Protein 6CF1 (pdb70)

Foldseek 3Di:
DLADDQVLCVVVVVCVVVVHDLQNLCVQLVHHSVVSVCSNVVNDACDLSNLCSVCVPPNDHSVVNNVSRVSNVVSVCPPVDDCPPPDDPDDD/DDQVLCVVVVVCVVVVHDLCRLCVQLPHHSVVSVCSNVVNDACDLSNLCSVCVVPNDHSVVSVVSRVVVVVVVPVVPDDCPPPDDPPDDDDDDD

Nearest PDB structures (foldseek):
  6cf1-assembly1_B  TM=1.011E+00  e=3.645E-14  Proteus vulgaris
  6cf1-assembly1_A  TM=9.577E-01  e=2.011E-12  Proteus vulgaris
  6chv-assembly1_C  TM=9.679E-01  e=7.801E-12  Proteus vulgaris
  2ict-assembly1_A  TM=8.839E-01  e=1.532E-07  Escherichia coli CFT073
  2icp-assembly1_A  TM=9.294E-01  e=9.336E-07  Escherichia coli CFT073

Organism: Proteus vulgaris (NCBI:txid585)

B-factor: mean 29.26, std 11.02, range [2.13, 73.77]

Radius of gyration: 19.02 Å; Cα contacts (8 Å, |Δi|>4): 248; chains: 2; bounding box: 33×60×42 Å

InterPro domains:
  IPR001387 Cro/C1-type, helix-turn-helix domain [PF01381] (17-66)
  IPR001387 Cro/C1-type, helix-turn-helix domain [PS50943] (27-67)
  IPR001387 Cro/C1-type, helix-turn-helix domain [SM00530] (12-67)
  IPR001387 Cro/C1-type, helix-turn-helix domain [cd00093] (10-67)
  IPR010982 Lambda repressor-like, DNA-binding domain superfamily [G3DSA:1.10.260.40] (6-82)
  IPR010982 Lambda repressor-like, DNA-binding domain superfamily [SSF47413] (8-86)
  IPR013430 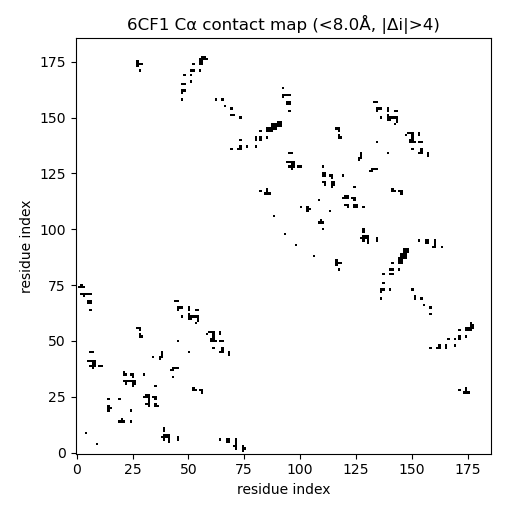Toxin-antitoxin system, antidote protein, HigA [PTHR36924] (3-84)
  IPR013430 Toxin-antitoxin system, antidote protein, HigA [TIGR02607] (5-81)

GO terms:
  GO:0097351 toxin sequestering activity (F, IDA)
  GO:0000976 transcription cis-regulatory region binding (F, IDA)
  GO:0046982 protein heterodimerization activity (F, IDA)
  GO:0003700 DNA-binding transcription factor activity (F, IC)
  GO:0006355 regulation of DNA-templated transcription (P, IC)
  GO:0005515 protein binding (F, IPI)

CATH classification: 1.10.260.40

Solvent-accessible surface area: 10785 Å² total; per-residue (Å²): 202,115,141,57,42,13,0,0,84,62,0,34,134,52,5,141,120,67,61,10,64,26,148,128,0,0,103,29,0,52,30,77,41,67,43,2,69,137,2,41,61,27,158,40,46,2,59,33,42,15,0,10,57,0,10,22,0,32,14,82,71,20,40,60,16,11,112,38,10,19,51,43,39,14,79,92,42,113,126,134,23,106,51,103,64,21,91,83,59,32,157,118,120,32,10,0,0,82,56,0,21,122,57,4,132,126,68,73,25,65,22,173,168,0,0,133,20,1,52,33,80,50,65,30,1,68,109,1,39,64,30,164,35,45,3,55,32,40,14,0,35,47,0,9,26,0,18,0,65,73,33,77,86,13,10,108,34,11,17,45,56,38,2,131,87,44,80,124,136,32,110,49,92,70,23,92,66,41,87,115,107,138,136,166,159,225

Structure (mmCIF, N/CA/C/O backbone):
data_6CF1
#
_entry.id   6CF1
#
_cell.length_a   104.610
_cell.length_b   40.700
_cell.length_c   45.320
_cell.angle_alpha   90.00
_cell.angle_beta   105.50
_cell.angle_gamma   90.00
#
_symmetry.space_group_name_H-M   'C 1 2 1'
#
loop_
_entity.id
_entity.type
_entity.pdbx_description
1 polymer 'Antitoxin HigA'
2 non-polymer 'POTASSIUM ION'
3 water water
#
loop_
_atom_site.group_PDB
_atom_site.id
_atom_site.type_symbol
_atom_site.label_atom_id
_atom_site.label_alt_id
_atom_site.label_comp_id
_atom_site.label_asym_id
_atom_site.label_entity_id
_atom_site.label_seq_id
_atom_site.pdbx_PDB_ins_code
_atom_site.Cartn_x
_atom_site.Cartn_y
_atom_site.Cartn_z
_atom_site.occupancy
_atom_site.B_iso_or_equiv
_atom_site.auth_seq_id
_atom_site.auth_comp_id
_atom_site.auth_asym_id
_atom_site.auth_atom_id
_atom_site.pdbx_PDB_model_num
ATOM 1 N N . GLN A 1 37 ? -34.832 -1.177 -0.156 1.00 62.80 3 GLN A N 1
ATOM 2 C CA . GLN A 1 37 ? -33.559 -1.073 0.645 1.00 54.95 3 GLN A CA 1
ATOM 3 C C . GLN A 1 37 ? -32.421 -0.247 -0.009 1.00 44.48 3 GLN A C 1
ATOM 4 O O . GLN A 1 37 ? -31.744 -0.706 -0.949 1.00 40.89 3 GLN A O 1
ATOM 10 N N . PHE A 1 38 ? -32.217 0.968 0.488 1.00 39.78 4 PHE A N 1
ATOM 11 C CA . PHE A 1 38 ? -31.183 1.860 -0.043 1.00 32.82 4 PHE A CA 1
ATOM 12 C C . PHE A 1 38 ? -29.828 1.431 0.465 1.00 35.83 4 PHE A C 1
ATOM 13 O O . PHE A 1 38 ? -28.888 1.247 -0.320 1.00 30.57 4 PHE A O 1
ATOM 21 N N . LYS A 1 39 ? -29.722 1.252 1.784 1.00 31.16 5 LYS A N 1
ATOM 22 C CA . LYS A 1 39 ? -28.448 0.865 2.388 1.00 30.23 5 LYS A CA 1
ATOM 23 C C . LYS A 1 39 ? -28.271 -0.640 2.138 1.00 27.93 5 LYS A C 1
ATOM 24 O O . LYS A 1 39 ? -29.216 -1.415 2.296 1.00 33.91 5 LYS A O 1
ATOM 30 N N . VAL A 1 40 ? -27.099 -1.006 1.666 1.00 25.76 6 VAL A N 1
ATOM 31 C CA . VAL A 1 40 ? -26.720 -2.397 1.418 1.00 24.62 6 VAL A CA 1
ATOM 32 C C . VAL A 1 40 ? -25.477 -2.693 2.251 1.00 25.02 6 VAL A C 1
ATOM 33 O O . VAL A 1 40 ? -24.843 -1.791 2.732 1.00 25.85 6 VAL A O 1
ATOM 37 N N . SER A 1 41 ? -25.195 -3.966 2.432 1.00 23.68 7 SER A N 1
ATOM 38 C CA . SER A 1 41 ? -24.193 -4.425 3.385 1.00 27.50 7 SER A CA 1
ATOM 39 C C . SER A 1 41 ? -22.793 -4.329 2.786 1.00 20.44 7 SER A C 1
ATOM 40 O O . SER A 1 41 ? -22.622 -4.498 1.590 1.00 23.90 7 SER A O 1
ATOM 43 N N . HIS A 1 42 ? -21.797 -4.055 3.629 1.00 20.15 8 HIS A N 1
ATOM 44 C CA . HIS A 1 42 ? -20.391 -4.244 3.280 1.00 19.21 8 HIS A CA 1
ATOM 45 C C . HIS A 1 42 ? -20.201 -5.761 3.067 1.00 22.20 8 HIS A C 1
ATOM 46 O O . HIS A 1 42 ? -20.753 -6.584 3.840 1.00 19.73 8 HIS A O 1
ATOM 53 N N . PRO A 1 43 ? -19.444 -6.155 2.039 1.00 18.12 9 PRO A N 1
ATOM 54 C CA . PRO A 1 43 ? -19.275 -7.593 1.808 1.00 21.14 9 PRO A CA 1
ATOM 55 C C . PRO A 1 43 ? -18.624 -8.352 2.987 1.00 17.97 9 PRO A C 1
ATOM 56 O O . PRO A 1 43 ? -18.829 -9.544 3.134 1.00 28.62 9 PRO A O 1
ATOM 60 N N . GLY A 1 44 ? -17.798 -7.663 3.768 1.00 20.28 10 GLY A N 1
ATOM 61 C CA . GLY A 1 44 ? -17.246 -8.189 5.018 1.00 19.50 10 GLY A CA 1
ATOM 62 C C . GLY A 1 44 ? -18.234 -8.806 5.956 1.00 22.14 10 GLY A C 1
ATOM 63 O O . GLY A 1 44 ? -17.959 -9.856 6.544 1.00 21.42 10 GLY A O 1
ATOM 64 N N . GLU A 1 45 ? -19.408 -8.215 6.098 1.00 23.08 11 GLU A N 1
ATOM 65 C CA . GLU A 1 45 ? -20.381 -8.802 7.019 1.00 25.02 11 GLU A CA 1
ATOM 66 C C . GLU A 1 45 ? -21.041 -10.059 6.474 1.00 22.35 11 GLU A C 1
ATOM 67 O O . GLU A 1 45 ? -21.366 -10.955 7.260 1.00 25.03 11 GLU A O 1
ATOM 73 N N . MET A 1 46 ? -21.137 -10.187 5.137 1.00 20.79 12 MET A N 1
ATOM 74 C CA . MET A 1 46 ? -21.612 -11.433 4.528 1.00 23.74 12 MET A CA 1
ATOM 75 C C . MET A 1 46 ? -20.567 -12.544 4.715 1.00 21.53 12 MET A C 1
ATOM 76 O O . MET A 1 46 ? -20.907 -13.697 5.027 1.00 23.29 12 MET A O 1
ATOM 81 N N . ILE A 1 47 ? -19.304 -12.180 4.548 1.00 19.11 13 ILE A N 1
ATOM 82 C CA . ILE A 1 47 ? -18.209 -13.125 4.742 1.00 22.77 13 ILE A CA 1
ATOM 83 C C . ILE A 1 47 ? -18.195 -13.621 6.192 1.00 19.28 13 ILE A C 1
ATOM 84 O O . ILE A 1 47 ? -18.123 -14.846 6.436 1.00 19.88 13 ILE A O 1
ATOM 89 N N . ALA A 1 48 ? -18.305 -12.679 7.121 1.00 20.14 14 ALA A N 1
ATOM 90 C CA . ALA A 1 48 ? -18.322 -12.988 8.561 1.00 20.76 14 ALA A CA 1
ATOM 91 C C . ALA A 1 48 ? -19.356 -14.022 8.899 1.00 24.73 14 ALA A C 1
ATOM 92 O O . ALA A 1 48 ? -19.072 -14.932 9.660 1.00 22.52 14 ALA A O 1
ATOM 94 N N . ARG A 1 49 ? -20.556 -13.903 8.321 1.00 20.41 15 ARG A N 1
ATOM 95 C CA . ARG A 1 49 ? -21.636 -14.872 8.590 1.00 22.80 15 ARG A CA 1
ATOM 96 C C . ARG A 1 49 ? -21.311 -16.244 8.038 1.00 22.09 15 ARG A C 1
ATOM 97 O O . ARG A 1 49 ? -21.573 -17.248 8.721 1.00 22.92 15 ARG A O 1
ATOM 105 N N . ASP A 1 50 ? -20.752 -16.302 6.838 1.00 21.88 16 ASP A N 1
ATOM 106 C CA . ASP A 1 50 ? -20.328 -17.571 6.229 1.00 22.77 16 ASP A CA 1
ATOM 107 C C . ASP A 1 50 ? -19.246 -18.246 7.078 1.00 24.61 16 ASP A C 1
ATOM 108 O O . ASP A 1 50 ? -19.325 -19.446 7.329 1.00 23.74 16 ASP A O 1
ATOM 113 N N . LEU A 1 51 ? -18.262 -17.473 7.523 1.00 22.63 17 LEU A N 1
ATOM 114 C CA . LEU A 1 51 ? -17.222 -18.003 8.405 1.00 25.01 17 LEU A CA 1
ATOM 115 C C . LEU A 1 51 ? -17.800 -18.554 9.706 1.00 24.98 17 LEU A C 1
ATOM 116 O O . LEU A 1 51 ? -17.428 -19.680 10.104 1.00 23.08 17 LEU A O 1
ATOM 121 N N . GLU A 1 52 ? -18.732 -17.810 10.330 1.00 21.56 18 GLU A N 1
ATOM 122 C CA . GLU A 1 52 ? -19.440 -18.276 11.511 1.00 26.23 18 GLU A CA 1
ATOM 123 C C . GLU A 1 52 ? -20.159 -19.619 11.284 1.00 27.35 18 GLU A C 1
ATOM 124 O O . GLU A 1 52 ? -20.054 -20.546 12.103 1.00 24.79 18 GLU A O 1
ATOM 130 N N . ASP A 1 53 ? -20.847 -19.736 10.153 1.00 24.24 19 ASP A N 1
ATOM 131 C CA . ASP A 1 53 ? -21.575 -20.955 9.823 1.00 27.61 19 ASP A CA 1
ATOM 132 C C . ASP A 1 53 ? -20.682 -22.146 9.592 1.00 31.21 19 ASP A C 1
ATOM 133 O O . ASP A 1 53 ? -21.123 -23.274 9.803 1.00 29.94 19 ASP A O 1
ATOM 138 N N . MET A 1 54 ? -19.454 -21.897 9.140 1.00 25.89 20 MET A N 1
ATOM 139 C CA . MET A 1 54 ? -18.506 -22.976 8.852 1.00 30.63 20 MET A CA 1
ATOM 140 C C . MET A 1 54 ? -17.584 -23.297 10.017 1.00 32.15 20 MET A C 1
ATOM 141 O O . MET A 1 54 ? -16.810 -24.251 9.907 1.00 36.58 20 MET A O 1
ATOM 146 N N . GLY A 1 55 ? -17.634 -22.510 11.089 1.00 30.76 21 GLY A N 1
ATOM 147 C CA . GLY A 1 55 ? -16.727 -22.676 12.227 1.00 30.80 21 GLY A CA 1
ATOM 148 C C . GLY A 1 55 ? -15.279 -22.341 11.896 1.00 28.54 21 GLY A C 1
ATOM 149 O O . GLY A 1 55 ? -14.364 -22.978 12.416 1.00 35.91 21 GLY A O 1
ATOM 150 N N . VAL A 1 56 ? -15.077 -21.351 11.026 1.00 25.26 22 VAL A N 1
ATOM 151 C CA . VAL A 1 56 ? -13.755 -20.938 10.536 1.00 24.24 22 VAL A CA 1
ATOM 152 C C . VAL A 1 56 ? -13.431 -19.586 11.149 1.00 27.35 22 VAL A C 1
ATOM 153 O O . VAL A 1 56 ? -14.178 -18.629 10.949 1.00 25.52 22 VAL A O 1
ATOM 157 N N . SER A 1 57 ? -12.324 -19.497 11.884 1.00 25.48 23 SER A N 1
ATOM 158 C CA . SER A 1 57 ? -11.926 -18.254 12.535 1.00 25.16 23 SER A CA 1
ATOM 159 C C . SER A 1 57 ? -11.391 -17.258 11.510 1.00 22.86 23 SER A C 1
ATOM 160 O O . SER A 1 57 ? -10.998 -17.660 10.387 1.00 22.02 23 SER A O 1
ATOM 163 N N . GLY A 1 58 ? -11.415 -15.969 11.846 1.00 21.92 24 GLY A N 1
ATOM 164 C CA . GLY A 1 58 ? -10.809 -14.961 10.986 1.00 23.27 24 GLY A CA 1
ATOM 165 C C . GLY A 1 58 ? -9.354 -15.274 10.630 1.00 25.01 24 GLY A C 1
ATOM 166 O O . GLY A 1 58 ? -8.933 -15.140 9.463 1.00 22.15 24 GLY A O 1
ATOM 167 N N . ARG A 1 59 ? -8.602 -15.709 11.629 1.00 25.21 25 ARG A N 1
ATOM 168 C CA . ARG A 1 59 ? -7.205 -16.057 11.462 1.00 25.50 25 ARG A CA 1
ATOM 169 C C . ARG A 1 59 ? -7.025 -17.231 10.501 1.00 30.47 25 ARG A C 1
ATOM 170 O O . ARG A 1 59 ? -6.152 -17.203 9.648 1.00 24.30 25 ARG A O 1
ATOM 178 N N . ARG A 1 60 ? -7.848 -18.262 10.647 1.00 21.57 26 ARG A N 1
ATOM 179 C CA . ARG A 1 60 ? -7.737 -19.428 9.788 1.00 26.28 26 ARG A CA 1
ATOM 180 C C . ARG A 1 60 ? -8.114 -19.044 8.350 1.00 23.83 26 ARG A C 1
ATOM 181 O O . ARG A 1 60 ? -7.460 -19.476 7.418 1.00 23.05 26 ARG A O 1
ATOM 189 N N . PHE A 1 61 ? -9.135 -18.228 8.179 1.00 21.28 27 PHE A N 1
ATOM 190 C CA . PHE A 1 61 ? -9.518 -17.736 6.841 1.00 20.03 27 PHE A CA 1
ATOM 191 C C . PHE A 1 61 ? -8.384 -16.933 6.196 1.00 19.54 27 PHE A C 1
ATOM 192 O O . PHE A 1 61 ? -8.081 -17.121 5.005 1.00 22.09 27 PHE A O 1
ATOM 200 N N . ALA A 1 62 ? -7.737 -16.068 6.984 1.00 19.64 28 ALA A N 1
ATOM 201 C CA . ALA A 1 62 ? -6.643 -15.255 6.485 1.00 18.42 28 ALA A CA 1
ATOM 202 C C . ALA A 1 62 ? -5.478 -16.151 6.042 1.00 22.91 28 ALA A C 1
ATOM 203 O O . ALA A 1 62 ? -4.886 -15.930 4.988 1.00 18.48 28 ALA A O 1
ATOM 205 N N . HIS A 1 63 ? -5.149 -17.168 6.837 1.00 23.45 29 HIS A N 1
ATOM 206 C CA . HIS A 1 63 ? -4.077 -18.080 6.464 1.00 24.84 29 HIS A CA 1
ATOM 207 C C . HIS A 1 63 ? -4.409 -18.894 5.229 1.00 25.93 29 HIS A C 1
ATOM 208 O O . HIS A 1 63 ? -3.543 -19.104 4.396 1.00 21.16 29 HIS A O 1
ATOM 215 N N . ASN A 1 64 ? -5.658 -19.282 5.073 1.00 23.85 30 ASN A N 1
ATOM 216 C CA . ASN A 1 64 ? -6.086 -19.967 3.839 1.00 23.18 30 ASN A CA 1
ATOM 217 C C . ASN A 1 64 ? -5.950 -19.084 2.599 1.00 20.47 30 ASN A C 1
ATOM 218 O O . ASN A 1 64 ? -5.436 -19.538 1.589 1.00 24.45 30 ASN A O 1
ATOM 223 N N . ILE A 1 65 ? -6.407 -17.840 2.659 1.00 18.36 31 ILE A N 1
ATOM 224 C CA . ILE A 1 65 ? -6.350 -16.953 1.476 1.00 19.01 31 ILE A CA 1
ATOM 225 C C . ILE A 1 65 ? -5.011 -16.252 1.285 1.00 18.14 31 ILE A C 1
ATOM 226 O O . ILE A 1 65 ? -4.785 -15.657 0.267 1.00 24.31 31 ILE A O 1
ATOM 231 N N . GLY A 1 66 ? -4.147 -16.297 2.273 1.00 17.60 32 GLY A N 1
ATOM 232 C CA . GLY A 1 66 ? -2.762 -15.798 2.154 1.00 22.92 32 GLY A CA 1
ATOM 233 C C . GLY A 1 66 ? -2.576 -14.322 2.495 1.00 20.55 32 GLY A C 1
ATOM 234 O O . GLY A 1 66 ? -1.729 -13.654 1.924 1.00 23.29 32 GLY A O 1
ATOM 235 N N . VAL A 1 67 ? -3.374 -13.807 3.421 1.00 19.92 33 VAL A N 1
ATOM 236 C CA . VAL A 1 67 ? -3.251 -12.390 3.880 1.00 24.75 33 VAL A CA 1
ATOM 237 C C . VAL A 1 67 ? -3.126 -12.413 5.423 1.00 24.34 33 VAL A C 1
ATOM 238 O O . VAL A 1 67 ? -3.245 -13.470 6.046 1.00 23.55 33 VAL A O 1
ATOM 242 N N . THR A 1 68 ? -2.917 -11.252 6.028 1.00 22.44 34 THR A N 1
ATOM 243 C CA . THR A 1 68 ? -2.714 -11.184 7.462 1.00 25.82 34 THR A CA 1
ATOM 244 C C . THR A 1 68 ? -4.069 -11.302 8.153 1.00 24.39 34 THR A C 1
ATOM 245 O O . THR A 1 68 ? -5.101 -10.875 7.610 1.00 23.44 34 THR A O 1
ATOM 249 N N . PRO A 1 69 ? -4.079 -11.885 9.348 1.00 26.23 35 PRO A N 1
ATOM 250 C CA . PRO A 1 69 ? -5.304 -11.833 10.152 1.00 23.44 35 PRO A CA 1
ATOM 251 C C . PRO A 1 69 ? -5.824 -10.376 10.420 1.00 26.09 35 PRO A C 1
ATOM 252 O O . PRO A 1 69 ? -7.060 -10.152 10.468 1.00 24.71 35 PRO A O 1
ATOM 256 N N . ALA A 1 70 ? -4.901 -9.413 10.565 1.00 22.60 36 ALA A N 1
ATOM 257 C CA . ALA A 1 70 ? -5.271 -7.996 10.722 1.00 27.69 36 ALA A CA 1
ATOM 258 C C . ALA A 1 70 ? -6.101 -7.499 9.522 1.00 28.22 36 ALA A C 1
ATOM 259 O O . ALA A 1 70 ? -7.115 -6.819 9.704 1.00 27.27 36 ALA A O 1
ATOM 261 N N . THR A 1 71 ? -5.693 -7.865 8.307 1.00 24.83 37 THR A N 1
ATOM 262 C CA . THR A 1 71 ? -6.442 -7.482 7.113 1.00 24.77 37 THR A CA 1
ATOM 263 C C . THR A 1 71 ? -7.840 -8.062 7.160 1.00 21.69 37 THR A C 1
ATOM 264 O O . THR A 1 71 ? -8.791 -7.340 6.888 1.00 21.76 37 THR A O 1
ATOM 268 N N . VAL A 1 72 ? -7.956 -9.348 7.481 1.00 21.41 38 VAL A N 1
ATOM 269 C CA . VAL A 1 72 ? -9.254 -9.992 7.545 1.00 19.92 38 VAL A CA 1
ATOM 270 C C . VAL A 1 72 ? -10.129 -9.342 8.621 1.00 20.52 38 VAL A C 1
ATOM 271 O O . VAL A 1 72 ? -11.305 -9.048 8.378 1.00 18.85 38 VAL A O 1
ATOM 275 N N . SER A 1 73 ? -9.542 -9.077 9.786 1.00 23.24 39 SER A N 1
ATOM 276 C CA . SER A 1 73 ? -10.279 -8.474 10.905 1.00 24.61 39 SER A CA 1
ATOM 277 C C . SER A 1 73 ? -10.933 -7.128 10.490 1.00 28.22 39 SER A C 1
ATOM 278 O O . SER A 1 73 ? -12.142 -6.873 10.740 1.00 23.37 39 SER A O 1
ATOM 281 N N . ARG A 1 74 ? -10.147 -6.287 9.819 1.00 22.97 40 ARG A N 1
ATOM 282 C CA . ARG A 1 74 ? -10.638 -4.996 9.321 1.00 30.12 40 ARG A CA 1
AT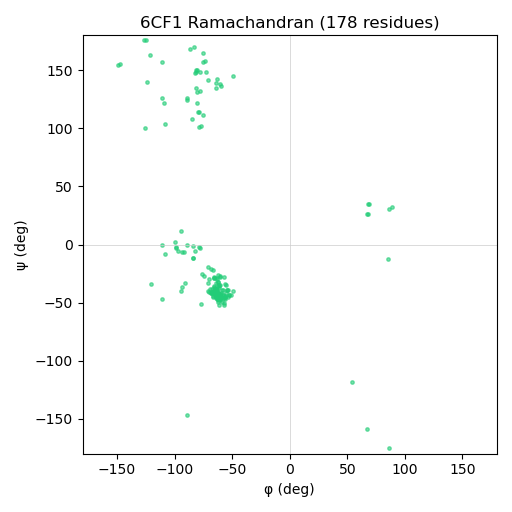OM 283 C C . ARG A 1 74 ? -11.708 -5.186 8.230 1.00 23.03 40 ARG A C 1
ATOM 284 O O . ARG A 1 74 ? -12.704 -4.469 8.202 1.00 29.02 40 ARG A O 1
ATOM 292 N N . LEU A 1 75 ? -11.509 -6.158 7.341 1.00 22.38 41 LEU A N 1
ATOM 293 C CA . LEU A 1 75 ? -12.495 -6.435 6.283 1.00 21.83 41 LEU A CA 1
ATOM 294 C C . LEU A 1 75 ? -13.831 -6.861 6.902 1.00 22.40 41 LEU A C 1
ATOM 295 O O . LEU A 1 75 ? -14.868 -6.322 6.556 1.00 25.03 41 LEU A O 1
ATOM 300 N N . LEU A 1 76 ? -13.790 -7.818 7.827 1.00 23.83 42 LEU A N 1
ATOM 301 C CA . LEU A 1 76 ? -15.022 -8.356 8.471 1.00 27.72 42 LEU A CA 1
ATOM 302 C C . LEU A 1 76 ? -15.786 -7.274 9.241 1.00 30.78 42 LEU A C 1
ATOM 303 O O . LEU A 1 76 ? -17.021 -7.276 9.228 1.00 30.25 42 LEU A O 1
ATOM 308 N N . ALA A 1 77 ? -15.058 -6.332 9.842 1.00 26.85 43 ALA A N 1
ATOM 309 C CA . ALA A 1 77 ? -15.653 -5.198 10.530 1.00 26.90 43 ALA A CA 1
ATOM 310 C C . ALA A 1 77 ? -16.139 -4.088 9.576 1.00 30.54 43 ALA A C 1
ATOM 311 O O . ALA A 1 77 ? -16.644 -3.072 10.050 1.00 34.54 43 ALA A O 1
ATOM 313 N N . GLY A 1 78 ? -15.921 -4.222 8.270 1.00 27.46 44 GLY A N 1
ATOM 314 C CA . GLY A 1 78 ? -16.270 -3.171 7.311 1.00 28.92 44 GLY A CA 1
ATOM 315 C C . GLY A 1 78 ? -15.425 -1.910 7.428 1.00 32.69 44 GLY A C 1
ATOM 316 O O . GLY A 1 78 ? -15.873 -0.834 7.064 1.00 32.75 44 GLY A O 1
ATOM 317 N N . LYS A 1 79 ? -14.203 -2.042 7.937 1.00 30.65 45 LYS A N 1
ATOM 318 C CA . LYS A 1 79 ? -13.307 -0.915 8.127 1.00 31.36 45 LYS A CA 1
ATOM 319 C C . LYS A 1 79 ? -12.290 -0.782 6.995 1.00 29.78 45 LYS A C 1
ATOM 320 O O . LYS A 1 79 ? -11.492 0.142 7.004 1.00 36.28 45 LYS A O 1
ATOM 326 N N . THR A 1 80 ? -12.294 -1.705 6.045 1.00 26.80 46 THR A N 1
ATOM 327 C CA . THR A 1 80 ? -11.393 -1.621 4.889 1.00 26.24 46 THR A CA 1
ATOM 328 C C . THR A 1 80 ? -12.080 -2.262 3.697 1.00 30.61 46 THR A C 1
ATOM 329 O O . THR A 1 80 ? -12.937 -3.142 3.871 1.00 26.48 46 THR A O 1
ATOM 333 N N . ALA A 1 81 ? -11.683 -1.840 2.500 1.00 24.81 47 ALA A N 1
ATOM 334 C CA . ALA A 1 81 ? -12.336 -2.291 1.265 1.00 24.21 47 ALA A CA 1
ATOM 335 C C . ALA A 1 81 ? -11.842 -3.677 0.786 1.00 25.78 47 ALA A C 1
ATOM 336 O O . ALA A 1 81 ? -10.688 -4.072 0.969 1.00 21.63 47 ALA A O 1
ATOM 338 N N . LEU A 1 82 ? -12.758 -4.391 0.151 1.00 21.39 48 LEU A N 1
ATOM 339 C CA . LEU A 1 82 ? -12.474 -5.592 -0.576 1.00 20.41 48 LEU A CA 1
ATOM 340 C C . LEU A 1 82 ? -11.898 -5.139 -1.926 1.00 26.42 48 LEU A C 1
ATOM 341 O O . LEU A 1 82 ? -12.619 -4.735 -2.842 1.00 24.55 48 LEU A O 1
ATOM 346 N N . THR A 1 83 ? -10.577 -5.207 -2.024 1.00 22.56 49 THR A N 1
ATOM 347 C CA . THR A 1 83 ? -9.811 -4.732 -3.178 1.00 24.21 49 THR A CA 1
ATOM 348 C C . THR A 1 83 ? -9.765 -5.783 -4.308 1.00 25.49 49 THR A C 1
ATOM 349 O O . THR A 1 83 ? -10.112 -6.943 -4.089 1.00 21.58 49 THR A O 1
ATOM 353 N N . PRO A 1 84 ? -9.267 -5.392 -5.489 1.00 19.18 50 PRO A N 1
ATOM 354 C CA . PRO A 1 84 ? -9.156 -6.387 -6.579 1.00 20.59 50 PRO A CA 1
ATOM 355 C C . PRO A 1 84 ? -8.316 -7.649 -6.197 1.00 19.52 50 PRO A C 1
ATOM 356 O O . PRO A 1 84 ? -8.759 -8.790 -6.409 1.00 19.27 50 PRO A O 1
ATOM 360 N N . SER A 1 85 ? -7.168 -7.453 -5.550 1.00 23.09 51 SER A N 1
ATOM 361 C CA . SER A 1 85 ? -6.350 -8.592 -5.074 1.00 23.39 51 SER A CA 1
ATOM 362 C C . SER A 1 85 ? -7.095 -9.447 -4.059 1.00 22.45 51 SER A C 1
ATOM 363 O O . SER A 1 85 ? -7.068 -10.672 -4.105 1.00 21.40 51 SER A O 1
ATOM 366 N N . LEU A 1 86 ? -7.785 -8.795 -3.129 1.00 23.63 52 LEU A N 1
ATOM 367 C CA . LEU A 1 86 ? -8.567 -9.556 -2.137 1.00 19.91 52 LEU A CA 1
ATOM 368 C C . LEU A 1 86 ? -9.679 -10.349 -2.791 1.00 19.79 52 LEU A C 1
ATOM 369 O O . LEU A 1 86 ? -9.942 -11.484 -2.367 1.00 19.70 52 LEU A O 1
ATOM 374 N N . SER A 1 87 ? -10.316 -9.767 -3.820 1.00 17.14 53 SER A N 1
ATOM 375 C CA . SER A 1 87 ? -11.424 -10.436 -4.504 1.00 16.56 53 SER A CA 1
ATOM 376 C C . SER A 1 87 ? -11.001 -11.748 -5.177 1.00 28.25 53 SER A C 1
ATOM 377 O O . SER A 1 87 ? -11.773 -12.714 -5.202 1.00 21.14 53 SER A O 1
ATOM 380 N N . ILE A 1 88 ? -9.769 -11.773 -5.687 1.00 17.07 54 ILE A N 1
ATOM 381 C CA . ILE A 1 88 ? -9.240 -12.974 -6.295 1.00 20.91 54 ILE A CA 1
ATOM 382 C C . ILE A 1 88 ? -9.058 -14.072 -5.242 1.00 16.96 54 ILE A C 1
ATOM 383 O O . ILE A 1 88 ? -9.462 -15.241 -5.443 1.00 21.38 54 ILE A O 1
ATOM 388 N N . ARG A 1 89 ? -8.489 -13.683 -4.113 1.00 17.73 55 ARG A N 1
ATOM 389 C CA . ARG A 1 89 ? -8.158 -14.634 -3.071 1.00 20.04 55 ARG A CA 1
ATOM 390 C C . ARG A 1 89 ? -9.460 -15.125 -2.410 1.00 22.29 55 ARG A C 1
ATOM 391 O O . ARG A 1 89 ? -9.602 -16.327 -2.116 1.00 18.10 55 ARG A O 1
ATOM 399 N N . ILE A 1 90 ? -10.410 -14.208 -2.214 1.00 18.75 56 ILE A N 1
ATOM 400 C CA . ILE A 1 90 ? -11.665 -14.557 -1.582 1.00 16.84 56 ILE A CA 1
ATOM 401 C C . ILE A 1 90 ? -12.532 -15.447 -2.468 1.00 17.54 56 ILE A C 1
ATOM 402 O O . ILE A 1 90 ? -13.183 -16.349 -1.962 1.00 16.90 56 ILE A O 1
ATOM 407 N N . ALA A 1 91 ? -12.551 -15.193 -3.770 1.00 17.09 57 ALA A N 1
ATOM 408 C CA . ALA A 1 91 ? -13.283 -16.071 -4.702 1.00 16.74 57 ALA A CA 1
ATOM 409 C C . ALA A 1 91 ? -12.723 -17.526 -4.687 1.00 19.90 57 ALA A C 1
ATOM 410 O O . ALA A 1 91 ? -13.476 -18.498 -4.776 1.00 19.22 57 ALA A O 1
ATOM 412 N N . ALA A 1 92 ? -11.409 -17.645 -4.517 1.00 17.86 58 ALA A N 1
ATOM 413 C CA . ALA A 1 92 ? -10.779 -18.937 -4.420 1.00 18.32 58 ALA A CA 1
ATOM 414 C C . ALA A 1 92 ? -11.218 -19.691 -3.149 1.00 21.57 58 ALA A C 1
ATOM 415 O O . ALA A 1 92 ? -11.224 -20.925 -3.154 1.00 21.96 58 ALA A O 1
ATOM 417 N N . ALA A 1 93 ? -11.563 -18.975 -2.075 1.00 18.28 59 ALA A N 1
ATOM 418 C CA . ALA A 1 93 ? -11.988 -19.610 -0.831 1.00 20.35 59 ALA A CA 1
ATOM 419 C C . ALA A 1 93 ? -13.500 -19.774 -0.678 1.00 19.89 59 ALA A C 1
ATOM 420 O O . ALA A 1 93 ? -13.964 -20.788 -0.137 1.00 20.33 59 ALA A O 1
ATOM 422 N N . LEU A 1 94 ? -14.246 -18.764 -1.103 1.00 16.76 60 LEU A N 1
ATOM 423 C CA . LEU A 1 94 ? -15.695 -18.701 -0.884 1.00 21.17 60 LEU A CA 1
ATOM 424 C C . LEU A 1 94 ? -16.548 -18.864 -2.156 1.00 21.13 60 LEU A C 1
ATOM 425 O O . LEU A 1 94 ? -17.804 -18.836 -2.084 1.00 20.71 60 LEU A O 1
ATOM 430 N N . GLY A 1 95 ? -15.879 -19.040 -3.298 1.00 20.48 61 GLY A N 1
ATOM 431 C CA . GLY A 1 95 ? -16.537 -19.292 -4.575 1.00 18.83 61 GLY A CA 1
ATOM 432 C C . GLY A 1 95 ? -17.004 -18.032 -5.286 1.00 19.35 61 GLY A C 1
ATOM 433 O O . GLY A 1 95 ? -16.679 -16.922 -4.868 1.00 19.73 61 GLY A O 1
ATOM 434 N N A SER A 1 96 ? -17.820 -18.239 -6.318 0.48 23.59 62 SER A N 1
ATOM 435 N N B SER A 1 96 ? -17.798 -18.245 -6.333 0.52 23.64 62 SER A N 1
ATOM 436 C CA A SER A 1 96 ? -18.219 -17.230 -7.303 0.48 26.76 62 SER A CA 1
ATOM 437 C CA B SER A 1 96 ? -18.193 -17.240 -7.325 0.52 26.83 62 SER A CA 1
ATOM 438 C C A SER A 1 96 ? -16.971 -16.688 -8.060 0.48 27.32 62 SER A C 1
ATOM 439 C C B SER A 1 96 ? -16.951 -16.692 -8.065 0.52 27.33 62 SER A C 1
ATOM 440 O O A SER A 1 96 ? -15.949 -17.382 -8.153 0.48 29.52 62 SER A O 1
ATOM 441 O O B SER A 1 96 ? -15.920 -17.377 -8.147 0.52 29.60 62 SER A O 1
ATOM 446 N N . THR A 1 97 ? -17.049 -15.476 -8.584 1.00 25.16 63 THR A N 1
ATOM 447 C CA . THR A 1 97 ? -15.952 -14.882 -9.363 1.00 21.12 63 THR A CA 1
ATOM 448 C C . THR A 1 97 ? -15.376 -13.708 -8.576 1.00 17.50 63 THR A C 1
ATOM 449 O O . THR A 1 97 ? -16.062 -13.122 -7.722 1.00 22.14 63 THR A O 1
ATOM 453 N N . PRO A 1 98 ? -14.125 -13.323 -8.869 1.00 17.99 64 PRO A N 1
ATOM 454 C CA . PRO A 1 98 ? -13.599 -12.054 -8.295 1.00 18.67 64 PRO A CA 1
ATOM 455 C C . PRO A 1 98 ? -14.508 -10.858 -8.599 1.00 19.09 64 PRO A C 1
ATOM 456 O O . PRO A 1 98 ? -14.757 -10.010 -7.707 1.00 19.63 64 PRO A O 1
ATOM 460 N N . GLU A 1 99 ? -15.057 -10.829 -9.813 1.00 19.42 65 GLU A N 1
ATOM 461 C CA . GLU A 1 99 ? -15.953 -9.753 -10.239 1.00 21.48 65 GLU A CA 1
ATOM 462 C C . GLU A 1 99 ? -17.185 -9.612 -9.317 1.00 20.16 65 GLU A C 1
ATOM 463 O O . GLU A 1 99 ? -17.603 -8.499 -9.024 1.00 18.17 65 GLU A O 1
ATOM 469 N N . PHE A 1 100 ? -17.742 -10.738 -8.876 1.00 20.75 66 PHE A N 1
ATOM 470 C CA . PHE A 1 100 ? -18.862 -10.728 -7.916 1.00 18.13 66 PHE A CA 1
ATOM 471 C C . PHE A 1 100 ? -18.526 -9.978 -6.618 1.00 16.94 66 PHE A C 1
ATOM 472 O O . PHE A 1 100 ? -19.249 -9.091 -6.209 1.00 21.33 66 PHE A O 1
ATOM 480 N N . TRP A 1 101 ? -17.413 -10.341 -5.989 1.00 17.95 67 TRP A N 1
ATOM 481 C CA . TRP A 1 101 ? -16.986 -9.729 -4.725 1.00 17.98 67 TRP A CA 1
ATOM 482 C C . TRP A 1 101 ? -16.699 -8.237 -4.898 1.00 19.15 67 TRP A C 1
ATOM 483 O O . TRP A 1 101 ? -17.087 -7.403 -4.037 1.00 18.76 67 TRP A O 1
ATOM 494 N N . LEU A 1 102 ? -16.069 -7.880 -6.023 1.00 18.04 68 LEU A N 1
ATOM 495 C CA . LEU A 1 102 ? -15.813 -6.500 -6.300 1.00 20.19 68 LEU A CA 1
ATOM 496 C C . LEU A 1 102 ? -17.076 -5.693 -6.503 1.00 22.50 68 LEU A C 1
ATOM 497 O O . LEU A 1 102 ? -17.169 -4.502 -6.068 1.00 23.93 68 LEU A O 1
ATOM 502 N N . ARG A 1 103 ? -18.054 -6.317 -7.141 1.00 20.62 69 ARG A N 1
ATOM 503 C CA . ARG A 1 103 ? -19.339 -5.702 -7.393 1.00 26.29 69 ARG A CA 1
ATOM 504 C C . ARG A 1 103 ? -20.024 -5.387 -6.068 1.00 23.06 69 ARG A C 1
ATOM 505 O O . ARG A 1 103 ? -20.595 -4.324 -5.908 1.00 22.52 69 ARG A O 1
ATOM 513 N N . LEU A 1 104 ? -19.963 -6.317 -5.119 1.00 22.34 70 LEU A N 1
ATOM 514 C CA . LEU A 1 104 ? -20.573 -6.092 -3.790 1.00 21.43 70 LEU A CA 1
ATOM 515 C C . LEU A 1 104 ? -19.920 -4.879 -3.113 1.00 19.81 70 LEU A C 1
ATOM 516 O O . LEU A 1 104 ? -20.622 -4.049 -2.539 1.00 18.88 70 LEU A O 1
ATOM 521 N N . GLN A 1 105 ? -18.593 -4.771 -3.201 1.00 20.65 71 GLN A N 1
ATOM 522 C CA . GLN A 1 105 ? -17.869 -3.653 -2.593 1.00 16.84 71 GLN A CA 1
ATOM 523 C C . GLN A 1 105 ? -18.264 -2.322 -3.242 1.00 20.03 71 GLN A C 1
ATOM 524 O O . GLN A 1 105 ? -18.494 -1.335 -2.511 1.00 19.03 71 GLN A O 1
ATOM 530 N N . SER A 1 106 ? -18.330 -2.304 -4.583 1.00 19.37 72 SER A N 1
ATOM 531 C CA A SER A 1 106 ? -18.689 -1.092 -5.325 0.62 21.21 72 SER A CA 1
ATOM 532 C CA B SER A 1 106 ? -18.681 -1.093 -5.315 0.38 21.26 72 SER A CA 1
ATOM 533 C C . SER A 1 106 ? -20.080 -0.623 -4.956 1.00 22.29 72 SER A C 1
ATOM 534 O O . SER A 1 106 ? -20.322 0.557 -4.755 1.00 19.97 72 SER A O 1
ATOM 539 N N . ASN A 1 107 ? -21.000 -1.573 -4.902 1.00 21.55 73 ASN A N 1
ATOM 540 C CA . ASN A 1 107 ? -22.383 -1.285 -4.534 1.00 24.10 73 ASN A CA 1
ATOM 541 C C . ASN A 1 107 ? -22.469 -0.672 -3.130 1.00 24.27 73 ASN A C 1
ATOM 542 O O . ASN A 1 107 ? -23.182 0.290 -2.914 1.00 18.21 73 ASN A O 1
ATOM 547 N N . TYR A 1 108 ? -21.722 -1.241 -2.183 1.00 20.87 74 TYR A N 1
ATOM 548 C CA . TYR A 1 108 ? -21.629 -0.685 -0.826 1.00 22.70 74 TYR A CA 1
ATOM 549 C C . TYR A 1 108 ? -21.097 0.764 -0.841 1.00 22.23 74 TYR A C 1
ATOM 550 O O . TYR A 1 108 ? -21.719 1.667 -0.232 1.00 19.06 74 TYR A O 1
ATOM 559 N N . ASP A 1 109 ? -19.987 0.983 -1.553 1.00 18.23 75 ASP A N 1
ATOM 560 C CA . ASP A 1 109 ? -19.356 2.294 -1.594 1.00 18.66 75 ASP A CA 1
ATOM 561 C C . ASP A 1 109 ? -20.269 3.356 -2.197 1.00 18.79 75 ASP A C 1
ATOM 562 O O . ASP A 1 109 ? -20.324 4.491 -1.669 1.00 19.42 75 ASP A O 1
ATOM 567 N N . LEU A 1 110 ? -21.001 3.007 -3.265 1.00 18.44 76 LEU A N 1
ATOM 568 C CA . LEU A 1 110 ? -21.928 3.975 -3.842 1.00 18.71 76 LEU A CA 1
ATOM 569 C C . LEU A 1 110 ? -23.025 4.420 -2.839 1.00 19.13 76 LEU A C 1
ATOM 570 O O . LEU A 1 110 ? -23.288 5.606 -2.641 1.00 20.34 76 LEU A O 1
ATOM 575 N N . ARG A 1 111 ? -23.624 3.437 -2.178 1.00 19.13 77 ARG A N 1
ATOM 576 C CA . ARG A 1 111 ? -24.732 3.729 -1.270 1.00 19.80 77 ARG A CA 1
ATOM 577 C C . ARG A 1 111 ? -24.212 4.455 -0.033 1.00 22.86 77 ARG A C 1
ATOM 578 O O . ARG A 1 111 ? -24.928 5.256 0.561 1.00 21.10 77 ARG A O 1
ATOM 586 N N . GLN A 1 112 ? -22.960 4.195 0.355 1.00 22.81 78 GLN A N 1
ATOM 587 C CA . GLN A 1 112 ? -22.367 4.917 1.505 1.00 25.35 78 GLN A CA 1
ATOM 588 C C . GLN A 1 112 ? -22.160 6.403 1.226 1.00 24.45 78 GLN A C 1
ATOM 589 O O . GLN A 1 112 ? -22.079 7.151 2.171 1.00 24.33 78 GLN A O 1
ATOM 595 N N . LEU A 1 113 ? -22.084 6.804 -0.038 1.00 20.93 79 LEU A N 1
ATOM 596 C CA . LEU A 1 113 ? -21.940 8.212 -0.380 1.00 21.39 79 LEU A CA 1
ATOM 597 C C . LEU A 1 113 ? -23.206 9.044 -0.057 1.00 25.97 79 LEU A C 1
ATOM 598 O O . LEU A 1 113 ? -23.138 10.279 0.081 1.00 24.90 79 LEU A O 1
ATOM 603 N N . GLU A 1 114 ? -24.351 8.353 0.050 1.00 36.14 80 GLU A N 1
ATOM 604 C CA . GLU A 1 114 ? -25.652 8.933 0.440 1.00 30.17 80 GLU A CA 1
ATOM 605 C C . GLU A 1 114 ? -25.990 10.131 -0.467 1.00 29.12 80 GLU A C 1
ATOM 606 O O . GLU A 1 114 ? -25.996 9.975 -1.700 1.00 26.91 80 GLU A O 1
ATOM 612 N N . ASN A 1 115 ? -26.117 11.318 0.138 1.00 32.22 81 ASN A N 1
ATOM 613 C CA . ASN A 1 115 ? -26.434 12.591 -0.543 1.00 30.81 81 ASN A CA 1
ATOM 614 C C . ASN A 1 115 ? -25.187 13.387 -0.902 1.00 31.07 81 ASN A C 1
ATOM 615 O O . ASN A 1 115 ? -25.306 14.568 -1.267 1.00 31.97 81 ASN A O 1
ATOM 620 N N . GLN A 1 116 ? -23.989 12.820 -0.820 1.00 32.38 82 GLN A N 1
ATOM 621 C CA . GLN A 1 116 ? -22.809 13.655 -0.995 1.00 38.56 82 GLN A CA 1
ATOM 622 C C . GLN A 1 116 ? -22.648 14.300 -2.382 1.00 36.59 82 GLN A C 1
ATOM 623 O O . GLN A 1 116 ? -22.159 15.419 -2.482 1.00 35.33 82 GLN A O 1
ATOM 629 N N . ILE A 1 117 ? -23.154 13.664 -3.427 1.00 26.74 83 ILE A N 1
ATOM 630 C CA . ILE A 1 117 ? -22.906 14.121 -4.795 1.00 27.81 83 ILE A CA 1
ATOM 631 C C . ILE A 1 117 ? -24.153 14.726 -5.409 1.00 25.14 83 ILE A C 1
ATOM 632 O O . ILE A 1 117 ? -25.069 14.002 -5.801 1.00 27.75 83 ILE A O 1
ATOM 637 N N . ASP A 1 118 ? -24.212 16.058 -5.497 1.00 26.50 84 ASP A N 1
ATOM 638 C CA . ASP A 1 118 ? -25.334 16.738 -6.161 1.00 31.54 84 ASP A CA 1
ATOM 639 C C . ASP A 1 118 ? -25.077 16.661 -7.652 1.00 30.03 84 ASP A C 1
ATOM 640 O O . ASP A 1 118 ? -24.085 17.252 -8.131 1.00 33.53 84 ASP A O 1
ATOM 645 N N . THR A 1 119 ? -25.929 15.935 -8.382 1.00 22.49 85 THR A N 1
ATOM 646 C CA . THR A 1 119 ? -25.762 15.839 -9.813 1.00 27.18 85 THR A CA 1
ATOM 647 C C . THR A 1 119 ? -26.670 16.792 -10.571 1.00 27.20 85 THR A C 1
ATOM 648 O O . THR A 1 119 ? -26.510 16.897 -11.790 1.00 21.48 85 THR A O 1
ATOM 652 N N . SER A 1 120 ? -27.523 17.547 -9.869 1.00 25.46 86 SER A N 1
ATOM 653 C CA . SER A 1 120 ? -28.513 18.352 -10.557 1.00 26.47 86 SER A CA 1
ATOM 654 C C . SER A 1 120 ? -27.898 19.448 -11.461 1.00 26.41 86 SER A C 1
ATOM 655 O O . SER A 1 120 ? -28.495 19.844 -12.448 1.00 28.58 86 SER A O 1
ATOM 658 N N . GLY A 1 121 ? -26.723 19.948 -11.113 1.00 24.75 87 GLY A N 1
ATOM 659 C CA . GLY A 1 121 ? -26.070 20.981 -11.933 1.00 26.01 87 GLY A CA 1
ATOM 660 C C . GLY A 1 121 ? -25.167 20.451 -13.027 1.00 25.26 87 GLY A C 1
ATOM 661 O O . GLY A 1 121 ? -24.581 21.237 -13.778 1.00 26.74 87 GLY A O 1
ATOM 662 N N . ILE A 1 122 ? -25.039 19.134 -13.154 1.00 25.15 88 ILE A N 1
ATOM 663 C CA . ILE A 1 122 ? 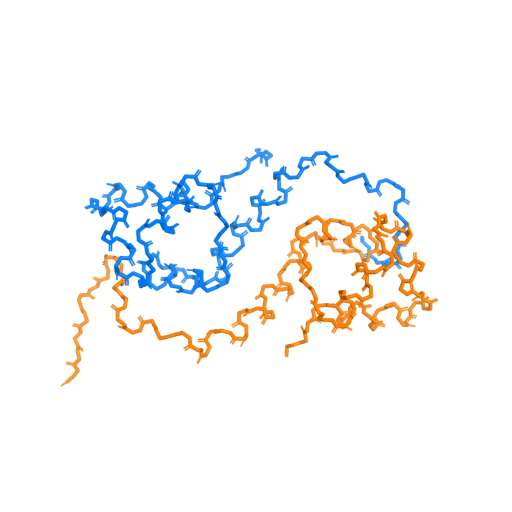-24.115 18.529 -14.109 1.00 20.85 88 ILE A CA 1
ATOM 664 C C . ILE A 1 122 ? -24.893 18.368 -15.418 1.00 30.37 88 ILE A C 1
ATOM 665 O O . ILE A 1 122 ? -25.949 17.728 -15.482 1.00 21.36 88 ILE A O 1
ATOM 670 N N . VAL A 1 123 ? -24.340 18.937 -16.474 1.00 23.63 89 VAL A N 1
ATOM 671 C CA . VAL A 1 123 ? -24.951 18.899 -17.788 1.00 22.11 89 VAL A CA 1
ATOM 672 C C . VAL A 1 123 ? -24.616 17.540 -18.414 1.00 21.56 89 VAL A C 1
ATOM 673 O O . VAL A 1 123 ? -23.456 17.092 -18.390 1.00 20.98 89 VAL A O 1
ATOM 677 N N . LEU A 1 124 ? -25.626 16.911 -18.994 1.00 22.49 90 LEU A N 1
ATOM 678 C CA . LEU A 1 124 ? -25.477 15.684 -19.705 1.00 22.74 90 LEU A CA 1
ATOM 679 C C . LEU A 1 124 ? -24.829 15.934 -21.076 1.00 25.66 90 LEU A C 1
ATOM 680 O O . LEU A 1 124 ? -25.418 16.548 -21.934 1.00 25.90 90 LEU A O 1
ATOM 685 N N . TYR A 1 125 ? -23.608 15.480 -21.249 1.00 23.11 91 TYR A N 1
ATOM 686 C CA . TYR A 1 125 ? -22.907 15.577 -22.541 1.00 24.35 91 TYR A CA 1
ATOM 687 C C . TYR A 1 125 ? -23.162 14.335 -23.350 1.00 28.46 91 TYR A C 1
ATOM 688 O O . TYR A 1 125 ? -23.231 14.395 -24.571 1.00 33.56 91 TYR A O 1
ATOM 697 N N . GLY A 1 126 ? -23.313 13.186 -22.685 1.00 28.24 92 GLY A N 1
ATOM 698 C CA . GLY A 1 126 ? -23.533 11.900 -23.351 1.00 27.07 92 GLY A CA 1
ATOM 699 C C . GLY A 1 126 ? -25.006 11.633 -23.558 1.00 32.12 92 GLY A C 1
ATOM 700 O O . GLY A 1 126 ? -25.800 12.541 -23.777 1.00 33.91 92 GLY A O 1
ATOM 701 N N . GLU A 1 127 ? -25.361 10.373 -23.485 1.00 35.34 93 GLU A N 1
ATOM 702 C CA . GLU A 1 127 ? -26.730 9.909 -23.760 1.00 38.55 93 GLU A CA 1
ATOM 703 C C . GLU A 1 127 ? -27.150 9.158 -22.511 1.00 42.21 93 GLU A C 1
ATOM 704 O O . GLU A 1 127 ? -26.330 8.452 -21.939 1.00 42.41 93 GLU A O 1
ATOM 710 N N . SER A 1 128 ? -28.404 9.314 -22.077 1.00 51.67 94 SER A N 1
ATOM 711 C CA . SER A 1 128 ? -28.891 8.706 -20.814 1.00 58.64 94 SER A CA 1
ATOM 712 C C . SER A 1 128 ? -30.374 8.346 -20.878 1.00 61.50 94 SER A C 1
ATOM 713 O O . SER A 1 128 ? -30.783 7.609 -21.762 1.00 64.73 94 SER A O 1
ATOM 716 N N . VAL B 1 40 ? -7.516 -4.160 -22.915 1.00 56.54 6 VAL B N 1
ATOM 717 C CA . VAL B 1 40 ? -8.245 -3.548 -21.752 1.00 52.05 6 VAL B CA 1
ATOM 718 C C . VAL B 1 40 ? -7.610 -2.187 -21.385 1.00 44.96 6 VAL B C 1
ATOM 719 O O . VAL B 1 40 ? -6.594 -2.085 -20.696 1.00 44.01 6 VAL B O 1
ATOM 723 N N . SER B 1 41 ? -8.263 -1.131 -21.831 1.00 42.68 7 SER B N 1
ATOM 724 C CA . SER B 1 41 ? -7.842 0.233 -21.561 1.00 41.37 7 SER B CA 1
ATOM 725 C C . SER B 1 41 ? -8.314 0.644 -20.135 1.00 38.63 7 SER B C 1
ATOM 726 O O . SER B 1 41 ? -9.348 0.156 -19.651 1.00 36.28 7 SER B O 1
ATOM 729 N N . HIS B 1 42 ? -7.557 1.534 -19.500 1.00 33.58 8 HIS B N 1
ATOM 730 C CA . HIS B 1 42 ? -8.006 2.269 -18.329 1.00 30.68 8 HIS B CA 1
ATOM 731 C C . HIS B 1 42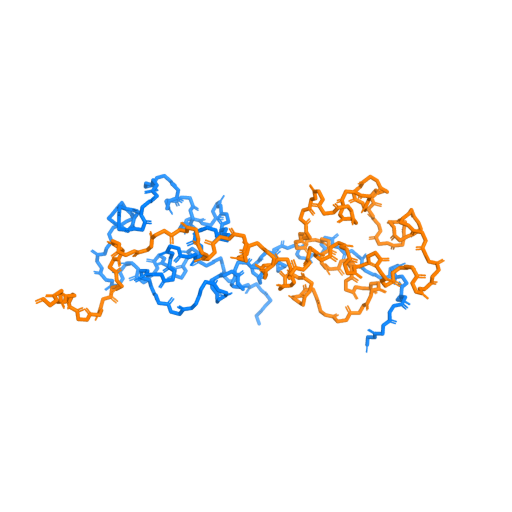 ? -9.238 3.097 -18.729 1.00 29.21 8 HIS B C 1
ATOM 732 O O . HIS B 1 42 ? -9.278 3.673 -19.821 1.00 29.41 8 HIS B O 1
ATOM 739 N N . PRO B 1 43 ? -10.264 3.146 -17.882 1.00 28.25 9 PRO B N 1
ATOM 740 C CA . PRO B 1 43 ? -11.470 3.881 -18.247 1.00 27.29 9 PRO B CA 1
ATOM 741 C C . PRO B 1 43 ? -11.234 5.388 -18.505 1.00 28.68 9 PRO B C 1
ATOM 742 O O . PRO B 1 43 ? -11.969 5.981 -19.232 1.00 24.87 9 PRO B O 1
ATOM 746 N N . GLY B 1 44 ? -10.224 5.983 -17.888 1.00 23.90 10 GLY B N 1
ATOM 747 C CA . GLY B 1 44 ? -9.801 7.336 -18.222 1.00 25.84 10 GLY B CA 1
ATOM 748 C C . GLY B 1 44 ? -9.491 7.559 -19.689 1.00 27.15 10 GLY B C 1
ATOM 749 O O . GLY B 1 44 ? -9.860 8.594 -20.270 1.00 26.63 10 GLY B O 1
ATOM 750 N N . GLU B 1 45 ? -8.866 6.584 -20.329 1.00 26.36 11 GLU B N 1
ATOM 751 C CA . GLU B 1 45 ? -8.575 6.758 -21.745 1.00 32.12 11 GLU B CA 1
ATOM 752 C C . GLU B 1 45 ? -9.813 6.570 -22.627 1.00 29.20 11 GLU B C 1
ATOM 753 O O . GLU B 1 45 ? -9.918 7.181 -23.693 1.00 30.38 11 GLU B O 1
ATOM 759 N N . MET B 1 46 ? -10.791 5.812 -22.163 1.00 29.60 12 MET B N 1
ATOM 760 C CA . MET B 1 46 ? -12.102 5.724 -22.851 1.00 34.83 12 MET B CA 1
ATOM 761 C C . MET B 1 46 ? -12.857 7.057 -22.751 1.00 30.42 12 MET B C 1
ATOM 762 O O . MET B 1 46 ? -13.452 7.518 -23.715 1.00 28.59 12 MET B O 1
ATOM 767 N N . ILE B 1 47 ? -12.807 7.661 -21.578 1.00 25.37 13 ILE B N 1
ATOM 768 C CA . ILE B 1 47 ? -13.420 8.961 -21.343 1.00 23.75 13 ILE B CA 1
ATOM 769 C C . ILE B 1 47 ? -12.743 9.990 -22.232 1.00 24.31 13 ILE B C 1
ATOM 770 O O . ILE B 1 47 ? -13.433 10.782 -22.877 1.00 24.61 13 ILE B O 1
ATOM 775 N N . ALA B 1 48 ? -11.415 9.999 -22.255 1.00 24.93 14 ALA B N 1
ATOM 776 C CA . ALA B 1 48 ? -10.649 10.916 -23.107 1.00 26.48 14 ALA B CA 1
ATOM 777 C C . ALA B 1 48 ? -11.108 10.891 -24.540 1.00 28.73 14 ALA B C 1
ATOM 778 O O . ALA B 1 48 ? -11.256 11.936 -25.140 1.00 29.59 14 ALA B O 1
ATOM 780 N N . ARG B 1 49 ? -11.351 9.705 -25.087 1.00 35.79 15 ARG B N 1
ATOM 781 C CA . ARG B 1 49 ? -11.827 9.580 -26.487 1.00 35.58 15 ARG B CA 1
ATOM 782 C C . ARG B 1 49 ? -13.229 10.167 -26.673 1.00 34.91 15 ARG B C 1
ATOM 783 O O . ARG B 1 49 ? -13.485 10.861 -27.677 1.00 33.81 15 ARG B O 1
ATOM 791 N N . ASP B 1 50 ? -14.115 9.902 -25.707 1.00 29.83 16 ASP B N 1
ATOM 792 C CA . ASP B 1 50 ? -15.459 10.471 -25.710 1.00 31.32 16 ASP B CA 1
ATOM 793 C C . ASP B 1 50 ? -15.413 12.006 -25.652 1.00 28.74 16 ASP B C 1
ATOM 794 O O . ASP B 1 50 ? -16.126 12.683 -26.413 1.00 29.36 16 ASP B O 1
ATOM 799 N N . LEU B 1 51 ? -14.593 12.546 -24.757 1.00 26.70 17 LEU B N 1
ATOM 800 C CA . LEU B 1 51 ? -14.421 14.013 -24.652 1.00 26.51 17 LEU B CA 1
ATOM 801 C C . LEU B 1 51 ? -13.897 14.588 -25.956 1.00 29.95 17 LEU B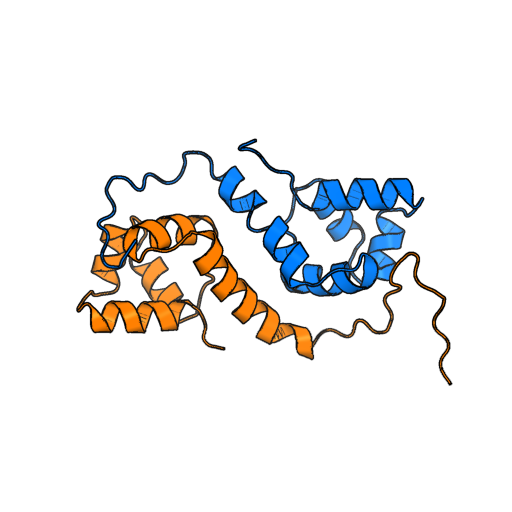 C 1
ATOM 802 O O . LEU B 1 51 ? -14.414 15.614 -26.396 1.00 30.30 17 LEU B O 1
ATOM 807 N N . GLU B 1 52 ? -12.890 13.950 -26.563 1.00 31.29 18 GLU B N 1
ATOM 808 C CA . GLU B 1 52 ? -12.404 14.346 -27.894 1.00 34.97 18 GLU B CA 1
ATOM 809 C C . GLU B 1 52 ? -13.520 14.403 -28.958 1.00 36.59 18 GLU B C 1
ATOM 810 O O . GLU B 1 52 ? -13.616 15.350 -29.721 1.00 38.86 18 GLU B O 1
ATOM 816 N N . ASP B 1 53 ? -14.367 13.392 -28.986 1.00 35.85 19 ASP B N 1
ATOM 817 C CA . ASP B 1 53 ? -15.468 13.332 -29.940 1.00 37.64 19 ASP B CA 1
ATOM 818 C C . ASP B 1 53 ? -16.517 14.420 -29.731 1.00 36.54 19 ASP B C 1
ATOM 819 O O . ASP B 1 53 ? -17.173 14.832 -30.684 1.00 38.78 19 ASP B O 1
ATOM 824 N N . MET B 1 54 ? -16.667 14.873 -28.500 1.00 33.52 20 MET B N 1
ATOM 825 C CA . MET B 1 54 ? -17.613 15.914 -28.147 1.00 32.63 20 MET B CA 1
ATOM 826 C C . MET B 1 54 ? -17.020 17.328 -28.189 1.00 35.89 20 MET B C 1
ATOM 827 O O . MET B 1 54 ? -17.756 18.293 -27.979 1.00 39.74 20 MET B O 1
ATOM 832 N N . GLY B 1 55 ? -15.721 17.448 -28.398 1.00 27.17 21 GLY B N 1
ATOM 833 C CA . GLY B 1 55 ? -15.023 18.726 -28.387 1.00 27.51 21 GLY B CA 1
ATOM 834 C C . GLY B 1 55 ? -14.944 19.387 -27.020 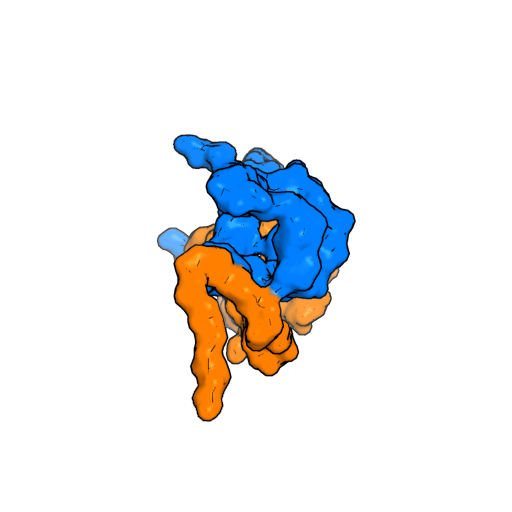1.00 29.07 21 GLY B C 1
ATOM 835 O O . GLY B 1 55 ? -14.984 20.601 -26.943 1.00 28.27 21 GLY B O 1
ATOM 836 N N . VAL B 1 56 ? -14.809 18.586 -25.969 1.00 24.14 22 VAL B N 1
ATOM 837 C CA . VAL B 1 56 ? -14.813 19.038 -24.583 1.00 24.92 22 VAL B CA 1
ATOM 838 C C . VAL B 1 56 ? -13.421 18.869 -24.000 1.00 22.60 22 VAL B C 1
ATOM 839 O O . VAL B 1 56 ? -12.894 17.754 -24.014 1.00 27.48 22 VAL B O 1
ATOM 843 N N . SER B 1 57 ? -12.849 19.939 -23.449 1.00 23.29 23 SER B N 1
ATOM 844 C CA . SER B 1 57 ? -11.536 19.839 -22.775 1.00 24.28 23 SER B CA 1
ATOM 845 C C . SER B 1 57 ? -11.690 19.156 -21.394 1.00 25.82 23 SER B C 1
ATOM 846 O O . SER B 1 57 ? -12.777 19.134 -20.811 1.00 21.93 23 SER B O 1
ATOM 849 N N . GLY B 1 58 ? -10.594 18.588 -20.892 1.00 25.71 24 GLY B N 1
ATOM 850 C CA . GLY B 1 58 ? -10.564 18.054 -19.542 1.00 25.67 24 GLY B CA 1
ATOM 851 C C . GLY B 1 58 ? -10.967 19.085 -18.493 1.00 27.30 24 GLY B C 1
ATOM 852 O O . GLY B 1 58 ? -11.694 18.756 -17.558 1.00 21.05 24 GLY B O 1
ATOM 853 N N . ARG B 1 59 ? -10.494 20.321 -18.633 1.00 26.18 25 ARG B N 1
ATOM 854 C CA . ARG B 1 59 ? -10.835 21.375 -17.695 1.00 30.78 25 ARG B CA 1
ATOM 855 C C . ARG B 1 59 ? -12.332 21.699 -17.691 1.00 26.45 25 ARG B C 1
ATOM 856 O O . ARG B 1 59 ? -12.943 21.896 -16.596 1.00 24.77 25 ARG B O 1
ATOM 864 N N . ARG B 1 60 ? -12.942 21.730 -18.882 1.00 22.80 26 ARG B N 1
ATOM 865 C CA . ARG B 1 60 ? -14.352 22.001 -18.965 1.00 24.74 26 ARG B CA 1
ATOM 866 C C . ARG B 1 60 ? -15.164 20.849 -18.360 1.00 22.55 26 ARG B C 1
ATOM 867 O O . ARG B 1 60 ? -16.119 21.065 -17.639 1.00 20.84 26 ARG B O 1
ATOM 875 N N . PHE B 1 61 ? -14.752 19.623 -18.650 1.00 20.10 27 PHE B N 1
ATOM 876 C CA . PHE B 1 61 ? -15.382 18.437 -18.044 1.00 19.15 27 PHE B CA 1
ATOM 877 C C . PHE B 1 61 ? -15.283 18.432 -16.512 1.00 21.45 27 PHE B C 1
ATOM 878 O O . PHE B 1 61 ? -16.269 18.136 -15.854 1.00 19.14 27 PHE B O 1
ATOM 886 N N . ALA B 1 62 ? -14.129 18.807 -15.980 1.00 20.23 28 ALA B N 1
ATOM 887 C CA . ALA B 1 62 ? -13.936 18.913 -14.523 1.00 22.88 28 ALA B CA 1
ATOM 888 C C . ALA B 1 62 ? -14.910 19.935 -13.890 1.00 22.36 28 ALA B C 1
ATOM 889 O O . ALA B 1 62 ? -15.528 19.648 -12.852 1.00 21.74 28 ALA B O 1
ATOM 891 N N . HIS B 1 63 ? -15.043 21.094 -14.528 1.00 22.14 29 HIS B N 1
ATOM 892 C CA . HIS B 1 63 ? -15.938 22.132 -14.034 1.00 22.87 29 HIS B CA 1
ATOM 893 C C . HIS B 1 63 ? -17.409 21.645 -14.106 1.00 21.79 29 HIS B C 1
ATOM 894 O O . HIS B 1 63 ? -18.185 21.911 -13.180 1.00 22.20 29 HIS B O 1
ATOM 901 N N . ASN B 1 64 ? -17.768 20.931 -15.174 1.00 20.74 30 ASN B N 1
ATOM 902 C CA . ASN B 1 64 ? -19.099 20.401 -15.287 1.00 21.05 30 ASN B CA 1
ATOM 903 C C . ASN B 1 64 ? -19.411 19.350 -14.172 1.00 22.34 30 ASN B C 1
ATOM 904 O O . ASN B 1 64 ? -20.489 19.377 -13.592 1.00 25.20 30 ASN B O 1
ATOM 909 N N . ILE B 1 65 ? -18.507 18.420 -13.917 1.00 21.61 31 ILE B N 1
ATOM 910 C CA . ILE B 1 65 ? -18.755 17.361 -12.943 1.00 25.16 31 ILE B CA 1
ATOM 911 C C . ILE B 1 65 ? -18.451 17.751 -11.492 1.00 24.86 31 ILE B C 1
ATOM 912 O O . ILE B 1 65 ? -18.802 17.011 -10.592 1.00 24.08 31 ILE B O 1
ATOM 917 N N . GLY B 1 66 ? -17.784 18.887 -11.291 1.00 22.47 32 GLY B N 1
ATOM 918 C CA . GLY B 1 66 ? -17.560 19.430 -9.964 1.00 24.49 32 GLY B CA 1
ATOM 919 C C . GLY B 1 66 ? -16.321 18.898 -9.238 1.00 22.07 32 GLY B C 1
ATOM 920 O O . GLY B 1 66 ? -16.327 18.832 -8.005 1.00 22.84 32 GLY B O 1
ATOM 921 N N . VAL B 1 67 ? -15.271 18.544 -9.986 1.00 20.33 33 VAL B N 1
ATOM 922 C CA . VAL B 1 67 ? -13.980 18.175 -9.340 1.00 18.49 33 VAL B CA 1
ATOM 923 C C . VAL B 1 67 ? -12.881 19.049 -9.933 1.00 19.35 33 VAL B C 1
ATOM 924 O O . VAL B 1 67 ? -13.134 19.819 -10.877 1.00 23.80 33 VAL B O 1
ATOM 928 N N . THR B 1 68 ? -11.663 18.922 -9.409 1.00 18.09 34 THR B N 1
ATOM 929 C CA . THR B 1 68 ? -10.567 19.749 -9.878 1.00 18.80 34 THR B CA 1
ATOM 930 C C . THR B 1 68 ? -10.106 19.313 -11.252 1.00 18.53 34 THR B C 1
ATOM 931 O O . THR B 1 68 ? -10.177 18.118 -11.577 1.00 20.12 34 THR B O 1
ATOM 935 N N . PRO B 1 69 ? -9.632 20.270 -12.058 1.00 19.33 35 PRO B N 1
ATOM 936 C CA . PRO B 1 69 ? -8.978 19.866 -13.305 1.00 22.43 35 PRO B CA 1
ATOM 937 C C . PRO B 1 69 ? -7.789 18.877 -13.097 1.00 23.35 35 PRO B C 1
ATOM 938 O O . PRO B 1 69 ? -7.591 17.976 -13.945 1.00 24.04 35 PRO B O 1
ATOM 942 N N . ALA B 1 70 ? -7.043 19.026 -12.002 1.00 25.20 36 ALA B N 1
ATOM 943 C CA . ALA B 1 70 ? -5.949 18.091 -11.648 1.00 26.24 36 ALA B CA 1
ATOM 944 C C . ALA B 1 70 ? -6.452 16.664 -11.514 1.00 24.77 36 ALA B C 1
ATOM 945 O O . ALA B 1 70 ? -5.829 15.725 -12.028 1.00 23.58 36 ALA B O 1
ATOM 947 N N . THR B 1 71 ? -7.600 16.480 -10.853 1.00 22.21 37 THR B N 1
ATOM 948 C CA . THR B 1 71 ? -8.171 15.148 -10.723 1.00 21.76 37 THR B CA 1
ATOM 949 C C . THR B 1 71 ? -8.514 14.576 -12.088 1.00 20.90 37 THR B C 1
ATOM 950 O O . THR B 1 71 ? -8.223 13.408 -12.353 1.00 22.10 37 THR B O 1
ATOM 954 N N . VAL B 1 72 ? -9.170 15.367 -12.929 1.00 19.43 38 VAL B N 1
ATOM 955 C CA . VAL B 1 72 ? -9.557 14.905 -14.257 1.00 24.29 38 VAL B CA 1
ATOM 956 C C . VAL B 1 72 ? -8.316 14.569 -15.086 1.00 21.51 38 VAL B C 1
ATOM 957 O O . VAL B 1 72 ? -8.257 13.515 -15.748 1.00 22.74 38 VAL B O 1
ATOM 961 N N . SER B 1 73 ? -7.308 15.422 -15.004 1.00 23.22 39 SER B N 1
ATOM 962 C CA . SER B 1 73 ? -6.071 15.243 -15.781 1.00 24.79 39 SER B CA 1
ATOM 963 C C . SER B 1 73 ? -5.416 13.884 -15.458 1.00 25.19 39 SER B C 1
ATOM 964 O O . SER B 1 73 ? -5.020 13.114 -16.357 1.00 24.76 39 SER B O 1
ATOM 967 N N . ARG B 1 74 ? -5.335 13.564 -14.169 1.00 24.31 40 ARG B N 1
ATOM 968 C CA . ARG B 1 74 ? -4.788 12.285 -13.699 1.00 26.33 40 ARG B CA 1
ATOM 969 C C . ARG B 1 74 ? -5.662 11.111 -14.143 1.00 26.38 40 ARG B C 1
ATOM 970 O O . ARG B 1 74 ? -5.140 10.071 -14.561 1.00 28.26 40 ARG B O 1
ATOM 978 N N . LEU B 1 75 ? -6.982 11.274 -14.072 1.00 24.90 41 LEU B N 1
ATOM 979 C CA . LEU B 1 75 ? -7.906 10.204 -14.507 1.00 25.77 41 LEU B CA 1
ATOM 980 C C . LEU B 1 75 ? -7.686 9.920 -16.014 1.00 25.98 41 LEU B C 1
ATOM 981 O O . LEU B 1 75 ? -7.505 8.767 -16.402 1.00 28.14 41 LEU B O 1
ATOM 986 N N . LEU B 1 76 ? -7.717 10.964 -16.831 1.00 24.37 42 LEU B N 1
ATOM 987 C CA . LEU B 1 76 ? -7.586 10.831 -18.299 1.00 27.82 42 LEU B CA 1
ATOM 988 C C . LEU B 1 76 ? -6.243 10.195 -18.710 1.00 31.14 42 LEU B C 1
ATOM 989 O O . LEU B 1 76 ? -6.170 9.448 -19.658 1.00 31.21 42 LEU B O 1
ATOM 994 N N . ALA B 1 77 ? -5.187 10.487 -17.957 1.00 26.51 43 ALA B N 1
ATOM 995 C CA . ALA B 1 77 ? -3.885 9.881 -18.165 1.00 29.53 43 ALA B CA 1
ATOM 996 C C . ALA B 1 77 ? -3.759 8.452 -17.603 1.00 27.61 43 ALA B C 1
ATOM 997 O O . ALA B 1 77 ? -2.715 7.867 -17.707 1.00 30.14 43 ALA B O 1
ATOM 999 N N . GLY B 1 78 ? -4.796 7.926 -16.964 1.00 29.31 44 GLY B N 1
ATOM 1000 C CA . GLY B 1 78 ? -4.731 6.598 -16.308 1.00 29.20 44 GLY B CA 1
ATOM 1001 C C . GLY B 1 78 ? -3.806 6.539 -15.113 1.00 29.24 44 GLY B C 1
ATOM 1002 O O . GLY B 1 78 ? -3.272 5.485 -14.808 1.00 32.05 44 GLY B O 1
ATOM 1003 N N . LYS B 1 79 ? -3.584 7.677 -14.451 1.00 26.28 45 LYS B N 1
ATOM 1004 C CA . LYS B 1 79 ? -2.694 7.753 -13.300 1.00 26.72 45 LYS B CA 1
ATOM 1005 C C . LYS B 1 79 ? -3.449 7.660 -11.980 1.00 27.66 45 LYS B C 1
ATOM 1006 O O . LYS B 1 79 ? -2.827 7.610 -10.921 1.00 35.65 45 LYS B O 1
ATOM 1012 N N . THR B 1 80 ? -4.773 7.640 -12.030 1.00 27.22 46 THR B N 1
ATOM 1013 C CA . THR B 1 80 ? -5.589 7.498 -10.822 1.00 23.18 46 THR B CA 1
ATOM 1014 C C . THR B 1 80 ? -6.848 6.730 -11.161 1.00 23.87 46 THR B C 1
ATOM 1015 O O . THR B 1 80 ? -7.290 6.746 -12.325 1.00 25.96 46 THR B O 1
ATOM 1019 N N . ALA B 1 81 ? -7.442 6.079 -10.167 1.00 23.00 47 ALA B N 1
ATOM 1020 C CA . ALA B 1 81 ? -8.611 5.210 -10.404 1.00 23.52 47 ALA B CA 1
ATOM 1021 C C . ALA B 1 81 ? -9.940 5.996 -10.498 1.00 23.41 47 ALA B C 1
ATOM 1022 O O . ALA B 1 81 ? -10.134 7.064 -9.870 1.00 17.90 47 ALA B O 1
ATOM 1024 N N . LEU B 1 82 ? -10.858 5.419 -11.283 1.00 20.03 48 LEU B N 1
ATOM 1025 C CA . LEU B 1 82 ? -12.221 5.864 -11.353 1.00 20.73 48 LEU B CA 1
ATOM 1026 C C . LEU B 1 82 ? -12.923 5.323 -10.075 1.00 23.26 48 LEU B C 1
ATOM 1027 O O . LEU B 1 82 ? -13.260 4.138 -9.981 1.00 22.95 48 LEU B O 1
ATOM 1032 N N . THR B 1 83 ? -13.105 6.220 -9.117 1.00 21.34 49 THR B N 1
ATOM 1033 C CA . THR B 1 83 ? -13.645 5.899 -7.803 1.00 20.03 49 THR B CA 1
ATOM 1034 C C . THR B 1 83 ? -15.173 5.934 -7.786 1.00 19.29 49 THR B C 1
ATOM 1035 O O . THR B 1 83 ? -15.789 6.476 -8.685 1.00 17.93 49 THR B O 1
ATOM 1039 N N . PRO B 1 84 ? -15.773 5.412 -6.693 1.00 19.26 50 PRO B N 1
ATOM 1040 C CA . PRO B 1 84 ? -17.231 5.466 -6.584 1.00 18.39 50 PRO B CA 1
ATOM 1041 C C . PRO B 1 84 ? -17.826 6.880 -6.687 1.00 17.92 50 PRO B C 1
ATOM 1042 O O . PRO B 1 84 ? -18.786 7.092 -7.471 1.00 16.94 50 PRO B O 1
ATOM 1046 N N . SER B 1 85 ? -17.245 7.858 -5.992 1.00 21.53 51 SER B N 1
ATOM 1047 C CA . SER B 1 85 ? -17.764 9.263 -6.115 1.00 19.30 51 SER B CA 1
ATOM 1048 C C . SER B 1 85 ? -17.595 9.802 -7.525 1.00 17.52 51 SER B C 1
ATOM 1049 O O . SER B 1 85 ? -18.512 10.449 -8.073 1.00 19.02 51 SER B O 1
ATOM 1052 N N . LEU B 1 86 ? -16.462 9.506 -8.140 1.00 17.40 52 LEU B N 1
ATOM 1053 C CA . LEU B 1 86 ? -16.259 9.969 -9.530 1.00 16.20 52 LEU B CA 1
ATOM 1054 C C . LEU B 1 86 ? -17.275 9.324 -10.469 1.00 15.89 52 LEU B C 1
ATOM 1055 O O . LEU B 1 86 ? -17.735 9.964 -11.400 1.00 17.02 52 LEU B O 1
ATOM 1060 N N . SER B 1 87 ? -17.600 8.055 -10.247 1.00 15.67 53 SER B N 1
ATOM 1061 C CA . SER B 1 87 ? -18.512 7.315 -11.115 1.00 16.98 53 SER B CA 1
ATOM 1062 C C . SER B 1 87 ? -19.925 7.909 -11.105 1.00 18.04 53 SER B C 1
ATOM 1063 O O . SER B 1 87 ? -20.609 7.901 -12.123 1.00 16.29 53 SER B O 1
ATOM 1066 N N . ILE B 1 88 ? -20.339 8.451 -9.963 1.00 20.31 54 ILE B N 1
ATOM 1067 C CA . ILE B 1 88 ? -21.624 9.106 -9.882 1.00 19.46 54 ILE B CA 1
ATOM 1068 C C . ILE B 1 88 ? -21.628 10.392 -10.745 1.00 18.22 54 ILE B C 1
ATOM 1069 O O . ILE B 1 88 ? -22.575 10.658 -11.519 1.00 18.30 54 ILE B O 1
ATOM 1074 N N . ARG B 1 89 ? -20.560 11.153 -10.633 1.00 16.38 55 ARG B N 1
ATOM 1075 C CA . ARG B 1 89 ? -20.441 12.410 -11.356 1.00 15.90 55 ARG B CA 1
ATOM 1076 C C . ARG B 1 89 ? -20.306 12.144 -12.845 1.00 19.84 55 ARG B C 1
ATOM 1077 O O . ARG B 1 89 ? -20.916 12.829 -13.657 1.00 18.53 55 ARG B O 1
ATOM 1085 N N . ILE B 1 90 ? -19.512 11.134 -13.186 1.00 18.19 56 ILE B N 1
ATOM 1086 C CA . ILE B 1 90 ? -19.250 10.804 -14.570 1.00 17.47 56 ILE B CA 1
ATOM 1087 C C . ILE B 1 90 ? -20.518 10.262 -15.269 1.00 19.07 56 ILE B C 1
ATOM 1088 O O . ILE B 1 90 ? -20.777 10.595 -16.413 1.00 21.27 56 ILE B O 1
ATOM 1093 N N . ALA B 1 91 ? -21.284 9.435 -14.575 1.00 16.78 57 ALA B N 1
ATOM 1094 C CA . ALA B 1 91 ? -22.549 8.930 -15.104 1.00 21.85 57 ALA B CA 1
ATOM 1095 C C . ALA B 1 91 ? -23.548 10.064 -15.389 1.00 22.04 57 ALA B C 1
ATOM 1096 O O . ALA B 1 91 ? -24.271 10.040 -16.380 1.00 23.79 57 ALA B O 1
ATOM 1098 N N . ALA B 1 92 ? -23.555 11.080 -14.532 1.00 18.09 58 ALA B N 1
ATOM 1099 C CA . ALA B 1 92 ? -24.374 12.265 -14.749 1.00 19.83 58 ALA B CA 1
ATOM 1100 C C . ALA B 1 92 ? -23.990 13.023 -16.008 1.00 20.74 58 ALA B C 1
ATOM 1101 O O . ALA B 1 92 ? -24.861 13.583 -16.683 1.00 20.55 58 ALA B O 1
ATOM 1103 N N . ALA B 1 93 ? -22.705 13.006 -16.368 1.00 18.73 59 ALA B N 1
ATOM 1104 C CA . ALA B 1 93 ? -22.212 13.777 -17.522 1.00 20.20 59 ALA B CA 1
ATOM 1105 C C . ALA B 1 93 ? -22.171 12.981 -18.823 1.00 21.56 59 ALA B C 1
ATOM 1106 O O . ALA B 1 93 ? -22.461 13.548 -19.884 1.00 22.92 59 ALA B O 1
ATOM 1108 N N . LEU B 1 94 ? -21.826 11.696 -18.726 1.00 20.54 60 LEU B N 1
ATOM 1109 C CA . LEU B 1 94 ? -21.623 10.843 -19.896 1.00 22.41 60 LEU B CA 1
ATOM 1110 C C . LEU B 1 94 ? -22.725 9.786 -20.110 1.00 23.02 60 LEU B C 1
ATOM 1111 O O . LEU B 1 94 ? -22.785 9.166 -21.171 1.00 24.04 60 LEU B O 1
ATOM 1116 N N . GLY B 1 95 ? -23.621 9.650 -19.134 1.00 20.77 61 GLY B N 1
ATOM 1117 C CA . GLY B 1 95 ? -24.678 8.652 -19.171 1.00 20.41 61 GLY B CA 1
ATOM 1118 C C . GLY B 1 95 ? -24.272 7.293 -18.623 1.00 24.55 61 GLY B C 1
ATOM 1119 O O . GLY B 1 95 ? -23.163 7.133 -18.080 1.00 24.49 61 GLY B O 1
ATOM 1120 N N . SER B 1 96 ? -25.209 6.357 -18.745 1.00 20.98 62 SER B N 1
ATOM 1121 C CA . SER B 1 96 ? -25.166 5.027 -18.153 1.00 25.43 62 SER B CA 1
ATOM 1122 C C . SER B 1 96 ? -25.267 5.167 -16.607 1.00 25.34 62 SER B C 1
ATOM 1123 O O . SER B 1 96 ? -25.762 6.171 -16.090 1.00 23.17 62 SER B O 1
ATOM 1126 N N . THR B 1 97 ? -24.813 4.154 -15.882 1.00 21.92 63 THR B N 1
ATOM 1127 C CA . THR B 1 97 ? -24.974 4.082 -14.436 1.00 16.55 63 THR B CA 1
ATOM 1128 C C . THR B 1 97 ? -23.588 4.242 -13.793 1.00 15.40 63 THR B C 1
ATOM 1129 O O . THR B 1 97 ? -22.552 3.955 -14.445 1.00 19.86 63 THR B O 1
ATOM 1133 N N . PRO B 1 98 ? -23.543 4.678 -12.528 1.00 16.81 64 PRO B N 1
ATOM 1134 C CA . PRO B 1 98 ? -22.268 4.663 -11.802 1.00 16.51 64 PRO B CA 1
ATOM 1135 C C . PRO B 1 98 ? -21.607 3.263 -11.816 1.00 19.72 64 PRO B C 1
ATOM 1136 O O . PRO B 1 98 ? -20.367 3.153 -12.019 1.00 16.62 64 PRO B O 1
ATOM 1140 N N . GLU B 1 99 ? -22.439 2.219 -11.676 1.00 17.38 65 GLU B N 1
ATOM 1141 C CA . GLU B 1 99 ? -21.953 0.858 -11.668 1.00 16.87 65 GLU B CA 1
ATOM 1142 C C . GLU B 1 99 ? -21.201 0.500 -12.967 1.00 20.07 65 GLU B C 1
ATOM 1143 O O . GLU B 1 99 ? -20.214 -0.247 -12.937 1.00 18.00 65 GLU B O 1
ATOM 1149 N N . PHE B 1 100 ? -21.680 0.974 -14.113 1.00 16.67 66 PHE B N 1
ATOM 1150 C CA . PHE B 1 100 ? -20.984 0.757 -15.380 1.00 16.75 66 PHE B CA 1
ATOM 1151 C C . PHE B 1 100 ? -19.531 1.283 -15.383 1.00 18.05 66 PHE B C 1
ATOM 1152 O O . PHE B 1 100 ? -18.596 0.582 -15.739 1.00 15.72 66 PHE B O 1
ATOM 1160 N N . TRP B 1 101 ? -19.353 2.519 -14.970 1.00 19.76 67 TRP B N 1
ATOM 1161 C CA . TRP B 1 101 ? -18.005 3.152 -14.924 1.00 17.45 67 TRP B CA 1
ATOM 1162 C C . TRP B 1 101 ? -17.092 2.419 -13.907 1.00 18.78 67 TRP B C 1
ATOM 1163 O O . TRP B 1 101 ? -15.901 2.179 -14.154 1.00 16.70 67 TRP B O 1
ATOM 1174 N N . LEU B 1 102 ? -17.662 1.999 -12.796 1.00 16.53 68 LEU B N 1
ATOM 1175 C CA . LEU B 1 102 ? -16.935 1.225 -11.819 1.00 16.16 68 LEU B CA 1
ATOM 1176 C C . LEU B 1 102 ? -16.540 -0.145 -12.370 1.00 19.54 68 LEU B C 1
ATOM 1177 O O . LEU B 1 102 ? -15.447 -0.653 -12.082 1.00 22.88 68 LEU B O 1
ATOM 1182 N N . ARG B 1 103 ? -17.384 -0.730 -13.186 1.00 17.40 69 ARG B N 1
ATOM 1183 C CA . ARG B 1 103 ? -17.086 -2.022 -13.786 1.00 18.94 69 ARG B CA 1
ATOM 1184 C C . ARG B 1 103 ? -15.931 -1.881 -14.766 1.00 18.96 69 ARG B C 1
ATOM 1185 O O . ARG B 1 103 ? -15.086 -2.759 -14.849 1.00 20.20 69 ARG B O 1
ATOM 1193 N N . LEU B 1 104 ? -15.878 -0.786 -15.520 1.00 15.61 70 LEU B N 1
ATOM 1194 C CA . LEU B 1 104 ? -14.733 -0.573 -16.431 1.00 22.55 70 LEU B CA 1
ATOM 1195 C C . LEU B 1 104 ? -13.422 -0.519 -15.610 1.00 15.98 70 LEU B C 1
ATOM 1196 O O . LEU B 1 104 ? -12.402 -1.116 -16.001 1.00 19.03 70 LEU B O 1
ATOM 1201 N N . GLN B 1 105 ? -13.462 0.167 -14.476 1.00 20.35 71 GLN B N 1
ATOM 1202 C CA . GLN B 1 105 ? -12.280 0.260 -13.605 1.00 18.92 71 GLN B CA 1
ATOM 1203 C C . GLN B 1 105 ? -11.892 -1.108 -13.032 1.00 16.69 71 GLN B C 1
ATOM 1204 O O . GLN B 1 105 ? -10.722 -1.455 -12.989 1.00 19.42 71 GLN B O 1
ATOM 1210 N N . SER B 1 106 ? -12.884 -1.862 -12.577 1.00 14.86 72 SER B N 1
ATOM 1211 C CA . SER B 1 106 ? -12.671 -3.225 -12.024 1.00 22.76 72 SER B CA 1
ATOM 1212 C C . SER B 1 106 ? -12.080 -4.137 -13.034 1.00 22.67 72 SER B C 1
ATOM 1213 O O . SER B 1 106 ? -11.157 -4.877 -12.714 1.00 23.66 72 SER B O 1
ATOM 1216 N N . ASN B 1 107 ? -12.598 -4.094 -14.246 1.00 21.14 73 ASN B N 1
ATOM 1217 C CA . ASN B 1 107 ? -12.056 -4.884 -15.357 1.00 23.75 73 ASN B CA 1
ATOM 1218 C C . ASN B 1 107 ? -10.589 -4.571 -15.593 1.00 23.81 73 ASN B C 1
ATOM 1219 O O . ASN B 1 107 ? -9.777 -5.482 -15.776 1.00 23.00 73 ASN B O 1
ATOM 1224 N N . TYR B 1 108 ? -10.248 -3.285 -15.609 1.00 19.07 74 TYR B N 1
ATOM 1225 C CA . TYR B 1 108 ? -8.872 -2.861 -15.779 1.00 19.95 74 TYR B CA 1
ATOM 1226 C C . TYR B 1 108 ? -7.962 -3.407 -14.643 1.00 19.77 74 TYR B C 1
ATOM 1227 O O . TYR B 1 108 ? -6.882 -4.032 -14.891 1.00 21.41 74 TYR B O 1
ATOM 1236 N N . ASP B 1 109 ? -8.433 -3.240 -13.402 1.00 19.36 75 ASP B N 1
ATOM 1237 C CA . ASP B 1 109 ? -7.656 -3.677 -12.229 1.00 19.99 75 ASP B CA 1
ATOM 1238 C C . ASP B 1 109 ? -7.454 -5.199 -12.217 1.00 18.57 75 ASP B C 1
ATOM 1239 O O . ASP B 1 109 ? -6.381 -5.722 -11.907 1.00 19.68 75 ASP B O 1
ATOM 1244 N N . LEU B 1 110 ? -8.509 -5.926 -12.527 1.00 17.91 76 LEU B N 1
ATOM 1245 C CA . LEU B 1 110 ? -8.432 -7.379 -12.511 1.00 18.56 76 LEU B CA 1
ATOM 1246 C C . LEU B 1 110 ? -7.584 -7.892 -13.663 1.00 21.64 76 LEU B C 1
ATOM 1247 O O . LEU B 1 110 ? -6.943 -8.929 -13.510 1.00 22.14 76 LEU B O 1
ATOM 1252 N N . ARG B 1 111 ? -7.577 -7.244 -14.827 1.00 22.74 77 ARG B N 1
ATOM 1253 C CA . ARG B 1 111 ? -6.724 -7.655 -15.932 1.00 24.54 77 ARG B CA 1
ATOM 1254 C C . ARG B 1 111 ? -5.239 -7.535 -15.524 1.00 25.18 77 ARG B C 1
ATOM 1255 O O . ARG B 1 111 ? -4.423 -8.316 -15.982 1.00 26.94 77 ARG B O 1
ATOM 1263 N N . GLN B 1 112 ? -4.894 -6.581 -14.671 1.00 25.16 78 GLN B N 1
ATOM 1264 C CA . GLN B 1 112 ? -3.496 -6.494 -14.208 1.00 32.01 78 GLN B CA 1
ATOM 1265 C C . GLN B 1 112 ? -3.120 -7.618 -13.260 1.00 30.65 78 GLN B C 1
ATOM 1266 O O . GLN B 1 112 ? -1.965 -7.925 -13.126 1.00 32.55 78 GLN B O 1
ATOM 1272 N N . LEU B 1 113 ? -4.092 -8.294 -12.642 1.00 23.63 79 LEU B N 1
ATOM 1273 C CA . LEU B 1 113 ? -3.881 -9.256 -11.533 1.00 24.18 79 LEU B CA 1
ATOM 1274 C C . LEU B 1 113 ? -4.346 -10.739 -11.708 1.00 30.05 79 LEU B C 1
ATOM 1275 O O . LEU B 1 113 ? -3.742 -11.623 -11.100 1.00 33.24 79 LEU B O 1
ATOM 1280 N N . GLU B 1 114 ? -5.443 -11.014 -12.428 1.00 39.04 80 GLU B N 1
ATOM 1281 C CA . GLU B 1 114 ? -5.965 -12.389 -12.533 1.00 40.72 80 GLU B CA 1
ATOM 1282 C C . GLU B 1 114 ? -4.941 -13.428 -13.098 1.00 44.71 80 GLU B C 1
ATOM 1283 O O . GLU B 1 114 ? -5.019 -14.624 -12.747 1.00 42.91 80 GLU B O 1
ATOM 1289 N N . ASN B 1 115 ? -3.992 -12.965 -13.931 1.00 45.62 81 ASN B N 1
ATOM 1290 C CA . ASN B 1 115 ? -2.850 -13.749 -14.416 1.00 51.49 81 ASN B CA 1
ATOM 1291 C C . ASN B 1 115 ? -1.639 -13.797 -13.480 1.00 49.68 81 ASN B C 1
ATOM 1292 O O . ASN B 1 115 ? -0.686 -14.472 -13.808 1.00 53.72 81 ASN B O 1
ATOM 1297 N N . GLN B 1 116 ? -1.701 -13.113 -12.327 1.00 45.09 82 GLN B N 1
ATOM 1298 C CA . GLN B 1 116 ? -0.549 -12.827 -11.454 1.00 33.21 82 GLN B CA 1
ATOM 1299 C C . GLN B 1 116 ? -0.604 -13.5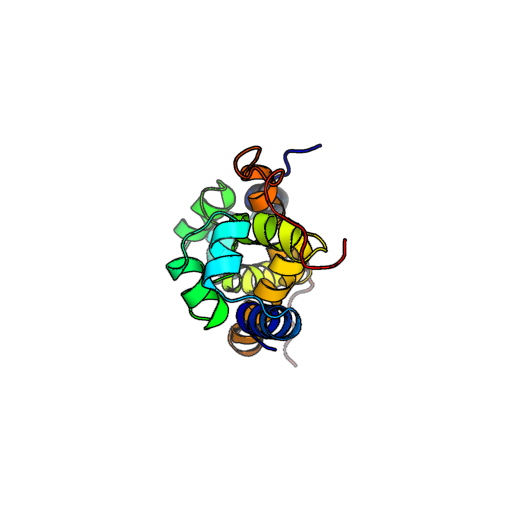93 -10.116 1.00 34.55 82 GLN B C 1
ATOM 1300 O O . GLN B 1 116 ? 0.378 -14.169 -9.680 1.00 35.41 82 GLN B O 1
ATOM 1306 N N . ILE B 1 117 ? -1.745 -13.574 -9.468 1.00 31.17 83 ILE B N 1
ATOM 1307 C CA . ILE B 1 117 ? -1.931 -14.195 -8.156 1.00 30.40 83 ILE B CA 1
ATOM 1308 C C . ILE B 1 117 ? -2.156 -15.727 -8.215 1.00 29.95 83 ILE B C 1
ATOM 1309 O O . ILE B 1 117 ? -3.094 -16.199 -8.856 1.00 29.50 83 ILE B O 1
ATOM 1314 N N . ASP B 1 118 ? -1.280 -16.464 -7.541 1.00 30.49 84 ASP B N 1
ATOM 1315 C CA . ASP B 1 118 ? -1.395 -17.917 -7.446 1.00 30.54 84 ASP B CA 1
ATOM 1316 C C . ASP B 1 118 ? -2.449 -18.260 -6.397 1.00 29.28 84 ASP B C 1
ATOM 1317 O O . ASP B 1 118 ? -2.281 -17.947 -5.224 1.00 29.30 84 ASP B O 1
ATOM 1322 N N . THR B 1 119 ? -3.552 -18.852 -6.818 1.00 28.50 85 THR B N 1
ATOM 1323 C CA . THR B 1 119 ? -4.594 -19.300 -5.887 1.00 27.46 85 THR B CA 1
ATOM 1324 C C . THR B 1 119 ? -4.491 -20.802 -5.605 1.00 27.85 85 THR B C 1
ATOM 1325 O O . THR B 1 119 ? -5.371 -21.361 -4.918 1.00 27.11 85 THR B O 1
ATOM 1329 N N . SER B 1 120 ? -3.494 -21.492 -6.163 1.00 29.30 86 SER B N 1
ATOM 1330 C CA . SER B 1 120 ? -3.497 -22.959 -6.119 1.00 32.59 86 SER B CA 1
ATOM 1331 C C . SER B 1 120 ? -3.438 -23.532 -4.698 1.00 30.30 86 SER B C 1
ATOM 1332 O O . SER B 1 120 ? -3.913 -24.642 -4.476 1.00 34.38 86 SER B O 1
ATOM 1335 N N . GLY B 1 121 ? -2.875 -22.807 -3.737 1.00 33.67 87 GLY B N 1
ATOM 1336 C CA . GLY B 1 121 ? -2.889 -23.281 -2.331 1.00 35.30 87 GLY B CA 1
ATOM 1337 C C . GLY B 1 121 ? -4.159 -23.026 -1.512 1.00 30.74 87 GLY B C 1
ATOM 1338 O O . GLY B 1 121 ? -4.260 -23.474 -0.380 1.00 33.60 87 GLY B O 1
ATOM 1339 N N . ILE B 1 122 ? -5.107 -22.297 -2.082 1.00 27.57 88 ILE B N 1
ATOM 1340 C CA . ILE B 1 122 ? -6.271 -21.825 -1.346 1.00 26.42 88 ILE B CA 1
ATOM 1341 C C . ILE B 1 122 ? -7.359 -22.887 -1.434 1.00 25.76 88 ILE B C 1
ATOM 1342 O O . ILE B 1 122 ? -7.751 -23.292 -2.532 1.00 28.99 88 ILE B O 1
ATOM 1347 N N . VAL B 1 123 ? -7.874 -23.321 -0.301 1.00 25.66 89 VAL B N 1
ATOM 1348 C CA . VAL B 1 123 ? -8.974 -24.313 -0.286 1.00 25.13 89 VAL B CA 1
ATOM 1349 C C . VAL B 1 123 ? -10.298 -23.598 -0.546 1.00 24.09 89 VAL B C 1
ATOM 1350 O O . VAL B 1 123 ? -10.597 -22.567 0.091 1.00 23.96 89 VAL B O 1
ATOM 1354 N N . LEU B 1 124 ? -11.086 -24.118 -1.465 1.00 23.84 90 LEU B N 1
ATOM 1355 C CA . LEU B 1 124 ? -12.450 -23.620 -1.660 1.00 23.40 90 LEU B CA 1
ATOM 1356 C C . LEU B 1 124 ? -13.336 -24.357 -0.651 1.00 23.22 90 LEU B C 1
ATOM 1357 O O . LEU B 1 124 ? -13.584 -25.547 -0.806 1.00 23.39 90 LEU B O 1
ATOM 1362 N N . TYR B 1 125 ? -13.799 -23.678 0.371 1.00 23.17 91 TYR B N 1
ATOM 1363 C CA . TYR B 1 125 ? -14.465 -24.349 1.511 1.00 24.58 91 TYR B CA 1
ATOM 1364 C C . TYR B 1 125 ? -15.712 -25.115 1.032 1.00 23.12 91 TYR B C 1
ATOM 1365 O O . TYR B 1 125 ? -16.489 -24.631 0.175 1.00 23.29 91 TYR B O 1
ATOM 1374 N N . GLY B 1 126 ? -15.853 -26.322 1.538 1.00 23.21 92 GLY B N 1
ATOM 1375 C CA . GLY B 1 126 ? -16.970 -27.197 1.184 1.00 23.37 92 GLY B CA 1
ATOM 1376 C C . GLY B 1 126 ? -16.786 -28.037 -0.070 1.00 30.94 92 GLY B C 1
ATOM 1377 O O . GLY B 1 126 ? -17.564 -28.970 -0.288 1.00 32.36 92 GLY B O 1
ATOM 1378 N N . GLU B 1 127 ? -15.766 -27.748 -0.891 1.00 25.21 93 GLU B N 1
ATOM 1379 C CA . GLU B 1 127 ? -15.509 -28.569 -2.063 1.00 24.79 93 GLU B CA 1
ATOM 1380 C C . GLU B 1 127 ? -14.872 -29.874 -1.625 1.00 25.58 93 GLU B C 1
ATOM 1381 O O . GLU B 1 127 ? -14.400 -30.013 -0.487 1.00 26.46 93 GLU B O 1
ATOM 1387 N N . SER B 1 128 ? -14.864 -30.832 -2.533 1.00 26.90 94 SER B N 1
ATOM 1388 C CA . SER B 1 128 ? -14.155 -32.104 -2.315 1.00 32.26 94 SER B CA 1
ATOM 1389 C C . SER B 1 128 ? -12.674 -31.854 -2.173 1.00 28.84 94 SER B C 1
ATOM 1390 O O . SER B 1 128 ? -12.150 -31.022 -2.903 1.00 28.59 94 SER B O 1
ATOM 1393 N N . ASN B 1 129 ? -11.994 -32.585 -1.282 1.00 40.10 95 ASN B N 1
ATOM 1394 C CA . ASN B 1 129 ? -10.519 -32.496 -1.190 1.00 41.76 95 ASN B CA 1
ATOM 1395 C C . ASN B 1 129 ? -9.865 -32.639 -2.570 1.00 40.50 95 ASN B C 1
ATOM 1396 O O . ASN B 1 129 ? -10.338 -33.386 -3.438 1.00 38.74 95 ASN B O 1
ATOM 1401 N N . GLU B 1 130 ? -8.770 -31.910 -2.772 1.00 42.00 96 GLU B N 1
ATOM 1402 C CA . GLU B 1 130 ? -8.051 -31.992 -4.048 1.00 42.57 96 GLU B CA 1
ATOM 1403 C C . GLU B 1 130 ? -7.359 -33.348 -4.113 1.00 44.47 96 GLU B C 1
ATOM 1404 O O . GLU B 1 130 ? -6.863 -33.826 -3.093 1.00 43.76 96 GLU B O 1
ATOM 1410 N N . GLN B 1 131 ? -7.341 -33.958 -5.303 1.00 40.22 97 GLN B N 1
ATOM 1411 C CA . GLN B 1 131 ? -6.523 -35.135 -5.564 1.00 44.41 97 GLN B CA 1
ATOM 1412 C C . GLN B 1 131 ? -5.623 -34.887 -6.796 1.00 45.17 97 GLN B C 1
ATOM 1413 O O . GLN B 1 131 ? -6.062 -34.979 -7.944 1.00 39.60 97 GLN B O 1
ATOM 1419 N N . GLN B 1 132 ? -4.357 -34.563 -6.522 1.00 47.11 98 GLN B N 1
ATOM 1420 C CA . GLN B 1 132 ? -3.296 -34.510 -7.551 1.00 54.72 98 GLN B CA 1
ATOM 1421 C C . GLN B 1 132 ? -3.081 -35.921 -8.128 1.00 57.14 98 GLN B C 1
ATOM 1422 O O . GLN B 1 132 ? -3.042 -36.886 -7.357 1.00 61.31 98 GLN B O 1
ATOM 1428 N N . GLN B 1 133 ? -2.983 -36.048 -9.459 1.00 57.17 99 GLN B N 1
ATOM 1429 C CA . GLN B 1 133 ? -2.777 -37.376 -10.117 1.00 55.89 99 GLN B CA 1
ATOM 1430 C C . GLN B 1 133 ? -1.409 -37.995 -9.785 1.00 56.95 99 GLN B C 1
ATOM 1431 O O . GLN B 1 133 ? -1.185 -39.191 -9.999 1.00 59.13 99 GLN B O 1
#

Secondary structure (DSSP, 8-state):
--S---HHHHHHHHHHHHT--HHHHHHHHTS-HHHHHHHHTTSS---HHHHHHHHHHH-S-HHHHHHHHHHHHHHHTTT----TT----S--/---HHHHHHHHHHHHT--HHHHHHHHTS-HHHHHHHHTTSS---HHHHHHHHHHH-S-HHHHHHHHHHHHHHHHTTT---TT---TTSPPP---

Sequence (186 aa):
QFKVSHPGEMIARDLEDMGVSGRRFAHNIGVTPATVSRLLAGKTALTPSLSIRIAAALGSSTPEFWLRLQSSNYDLRQLENQIDTSGIVLYGESVSHPGEMIARDLEDMGVSGRRFAHNIGVTPATVSRLLAGKTALTPSLSIRIAAALGSTPEFWLRLQSNYDLRQLENQIDTSGIVLYGESNEQQQ

=== Feature glossary ===
The record interleaves many kinds of information about one protein. Here is each kind framed as the question it answers.

Q: Are the domains correctly placed relative to each other?
A: Predicted aligned error is AlphaFold's pairwise confidence. Unlike pLDDT (per-residue), PAE is per-residue-pair and captures whether two parts of the structure are correctly placed relative to each other. Units are ångströms of expected positional error.

Q: Which residues are in helices, strands, or loops?
A: Eight-state secondary structure (DSSP): H is the canonical α-helix, G the tighter 3₁₀-helix, I the wider π-helix; E/B are β-structure, T and S are turns and bends, and '-' is everything else. DSSP derives these from the pattern of main-chain N–H···O=C hydrogen bonds, not from the sequence.

Q: What if only a Cα trace is available?
A: P-SEA three-state annotation labels each residue as helix, strand, or coil based purely on the geometry of the Cα trace. It serves as a fallback when the full backbone (and thus DSSP) is unavailable.

Q: What are the backbone torsion angles?
A: φ (phi) and ψ (psi) are the two rotatable backbone dihedrals per residue: φ is the C(i-1)–N–Cα–C torsion, ψ is the N–Cα–C–N(i+1) torsion, both in degrees on (−180°, 180°]. α-helical residues cluster near (−60°, −45°); β-strand residues near (−120°, +130°). A Ramachandran plot is simply a scatter of (φ, ψ) for every residue.

Q: What known structures does this most resemble?
A: Structural nearest neighbors (via Foldseek easy-search vs the PDB). Reported per hit: target PDB id, E-value, and alignment TM-score. A TM-score above ~0.5 is the conventional threshold for 'same fold'.

Q: What family and function is it annotated with?
A: Database cross-references. InterPro integrates a dozen domain/family signature databases into unified entries with residue-range hits. GO terms attach function/process/location labels with evidence codes. CATH codes position the fold in a four-level structural taxonomy. Organism is the NCBI-taxonomy species name.

Q: Which residues are buried vs exposed?
A: Solvent accessibility: the surface area of each residue that a 1.4 Å water probe can touch, in Å². When only backbone atoms are present the absolute values are lower than full-atom SASA (side chains contribute most of the area) and are flagged as backbone-only.

Q: What do the diagnostic plots show?
A: Three diagnostic plots accompany the record. The Cα contact map visualizes the tertiary structure as a 2D adjacency matrix (8 Å cutoff, sequence-local contacts suppressed). The Ramachandran plot shows the distribut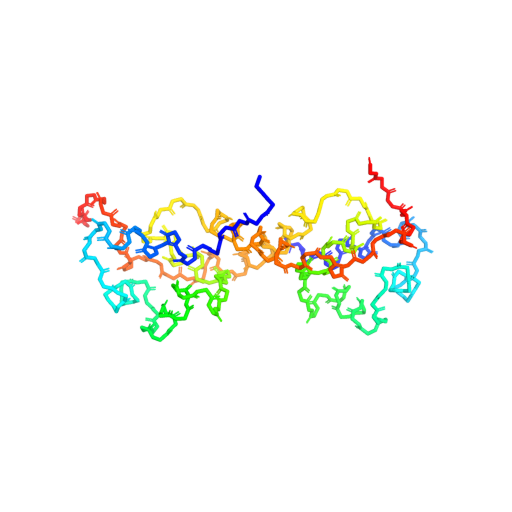ion of backbone (φ, ψ) torsions, with points in the α and β basins reflecting secondary structure content. The PAE plot shows AlphaFold's inter-residue confidence as a color matrix.

Q: What is the amino-acid chain?
A: The amino-acid sequence is the protein's primary structure: the linear order of residues from the N-terminus to the C-terminus, written in one-letter code. Everything else here — the 3D coordinates, the secondary structure, the domain annotations — is ultimately a consequence of this string.

Q: What do the rendered images show?
A: The six renders are orthographic views along the three Cartesian axes in both directions. Representation (cartoon, sticks, or surface) and color scheme (sequence-rainbow or by-chain) vary across proteins so the training set covers all the common visualization conventions.

Q: Where is each backbone atom in 3D?
A: The mmCIF table is the protein's shape written out atom by atom. For each backbone N, Cα, C, and carbonyl O, it records an (x, y, z) coordinate triple in Å plus the residue type, chain letter, and residue number.

Q: How mobile is each atom in the crystal?
A: For experimental (PDB) structures, the B-factor (temperature factor) quantifies the positional spread of each atom in the crystal — a combination of thermal vibration and static disorder — in units of Å². High B-factors mark flexible loops or poorly resolved regions; low B-factors mark the rigid, well-ordered core.

Q: How big and how compact is the whole molecule?
A: Three whole-structure scalars: the radius of gyration (RMS distance of Cα from centroid, in Å), the count of Cα–Cα contacts (pairs closer than 8 Å and separated by more than four residues in sequence — i.e. tertiary, not local, contacts), and the bounding-box dimensions. Together they distinguish compact globular folds from extended fibres or disordered chains.

Q: What does the local fold look like, residue by residue?
A: A 3Di character summarizes, for each residue, the relative orientation of the Cα frame of its nearest spatial neighbor. Because it encodes fold topology rather than chemistry, 3Di alignments detect remote structural similarity that sequence alignment misses.

Q: How confident is the AlphaFold model at each residue?
A: For AlphaFold models, the B-factor field carries pLDDT — the model's own estimate of local accuracy on a 0–100 scale. Regions with pLDDT<50 should be treated as essentially unmodeled; they often correspond to intrinsically disordered segments.